Protein AF-A0AB34IVU9-F1 (afdb_monomer_lite)

Sequence (191 aa):
MALWNENGATAALVRGPKELRLPMVKSAETCLPDAVYIGLGVLGVAVDLKHLRKYTVVDFGGKKASNTQAVLDYLSEHVPAVVYQDVSAEMTVKGGPWVNILKTEGRVFVHHIEMEFKGSRFRHCVMVSTVKEEAFPFGKILDNMKFSTPVKLEEKDCASKGAAHAAFKLLFDELVVDRIAPRNTWELVRI

Secondary structure (DSSP, 8-state):
--S-SSS------SSS-TT------SSGGGHHHHHHHHHHHHTT----HHHHHHHHEEESSS-EEE-HHHHHHHHHHH-TTEEEEE-HHHHHSSS-HHHHHHT-SS-EEEEEEEEEETTEEEEEEEEEE----SS-TT-EEE--STTPPPEE--GGGGS-HHHHHHHHHHTTTTS--SEEEEEEEEEEEE-

Organism: Prymnesium parvum (NCBI:txid97485)

pLDDT: mean 79.77, std 19.33, range [25.47, 96.75]

Foldseek 3Di:
DDLDPDPDDDDDDPLFDLPPFQPADPDQQCQQLSQVCVLCSVVVHDDDSVVSSVQQWDDDPNDTHGDPVSNQVCCVPPVVQKDKDWCFVVLPPPQHNQLSLLPDAQWKKWWWKWFAAPNDIDIGTKIWGCYADPSARRTWIFGSHGSQDTQRDDPQCNVHPVSSVVSVVVRCVVGPIPDMDTDTMMTIGGD

Structure (mmCIF, N/CA/C/O backbone):
data_AF-A0AB34IVU9-F1
#
_entry.id   AF-A0AB34IVU9-F1
#
loop_
_atom_site.group_PDB
_atom_site.id
_atom_site.type_symbol
_atom_site.label_atom_id
_atom_site.label_alt_id
_atom_site.label_comp_id
_atom_site.label_asym_id
_atom_site.label_entity_id
_atom_site.label_seq_id
_atom_site.pdbx_PDB_ins_code
_atom_site.Cartn_x
_atom_site.Cartn_y
_atom_site.Cartn_z
_atom_site.occupancy
_atom_site.B_iso_or_equiv
_atom_site.auth_seq_id
_atom_site.auth_comp_id
_atom_site.auth_asym_id
_atom_site.auth_atom_id
_atom_site.pdbx_PDB_model_num
ATOM 1 N N . MET A 1 1 ? -4.139 -19.536 10.663 1.00 29.81 1 MET A N 1
ATOM 2 C CA . MET A 1 1 ? -3.532 -19.459 9.319 1.00 29.81 1 MET A CA 1
ATOM 3 C C . MET A 1 1 ? -2.250 -18.660 9.476 1.00 29.81 1 MET A C 1
ATOM 5 O O . MET A 1 1 ? -2.316 -17.470 9.743 1.00 29.81 1 MET A O 1
ATOM 9 N N . ALA A 1 2 ? -1.121 -19.365 9.542 1.00 25.47 2 ALA A N 1
ATOM 10 C CA . ALA A 1 2 ? 0.155 -18.825 9.994 1.00 25.47 2 ALA A CA 1
ATOM 11 C C . ALA A 1 2 ? 0.767 -17.912 8.925 1.00 25.47 2 ALA A C 1
ATOM 13 O O . ALA A 1 2 ? 0.926 -18.315 7.774 1.00 25.47 2 ALA A O 1
ATOM 14 N N . LEU A 1 3 ? 1.100 -16.686 9.316 1.00 35.66 3 LEU A N 1
ATOM 15 C CA . LEU A 1 3 ? 1.903 -15.776 8.516 1.00 35.66 3 LEU A CA 1
ATOM 16 C C . LEU A 1 3 ? 3.342 -16.320 8.503 1.00 35.66 3 LEU A C 1
ATOM 18 O O . LEU A 1 3 ? 4.078 -16.130 9.468 1.00 35.66 3 LEU A O 1
ATOM 22 N N . TRP A 1 4 ? 3.694 -16.953 7.376 1.00 37.69 4 TRP A N 1
ATOM 23 C CA . TRP A 1 4 ? 5.040 -17.316 6.896 1.00 37.69 4 TRP A CA 1
ATOM 24 C C . TRP A 1 4 ? 5.665 -18.588 7.512 1.00 37.69 4 TRP A C 1
ATOM 26 O O . TRP A 1 4 ? 6.034 -18.623 8.683 1.00 37.69 4 TRP A O 1
ATOM 36 N N . ASN A 1 5 ? 5.820 -19.645 6.698 1.00 28.75 5 ASN A N 1
ATOM 37 C C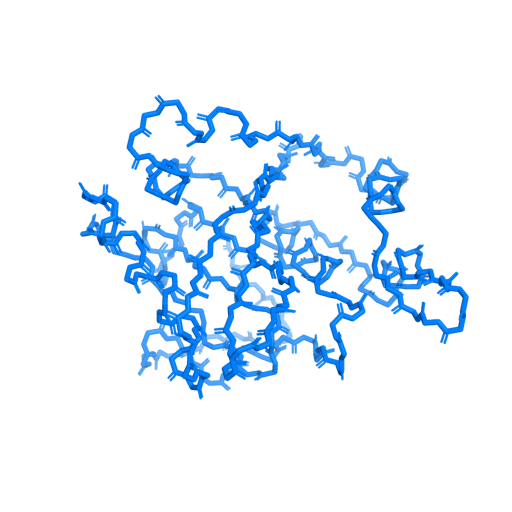A . ASN A 1 5 ? 6.564 -20.866 7.029 1.00 28.75 5 ASN A CA 1
ATOM 38 C C . ASN A 1 5 ? 7.966 -20.900 6.376 1.00 28.75 5 ASN A C 1
ATOM 40 O O . ASN A 1 5 ? 8.224 -20.290 5.341 1.00 28.75 5 ASN A O 1
ATOM 44 N N . GLU A 1 6 ? 8.870 -21.587 7.082 1.00 28.30 6 GLU A N 1
ATOM 45 C CA . GLU A 1 6 ? 10.274 -21.965 6.807 1.00 28.30 6 GLU A CA 1
ATOM 46 C C . GLU A 1 6 ? 11.322 -20.863 6.546 1.00 28.30 6 GLU A C 1
ATOM 48 O O . GLU A 1 6 ? 12.506 -21.128 6.723 1.00 28.30 6 GLU A O 1
ATOM 53 N N . ASN A 1 7 ? 10.931 -19.607 6.293 1.00 36.16 7 ASN A N 1
ATOM 54 C CA . ASN A 1 7 ? 11.861 -18.464 6.187 1.00 36.16 7 ASN A CA 1
ATOM 55 C C . ASN A 1 7 ? 11.690 -17.372 7.267 1.00 36.16 7 ASN A C 1
ATOM 57 O O . ASN A 1 7 ? 12.089 -16.226 7.060 1.00 36.16 7 ASN A O 1
ATOM 61 N N . GLY A 1 8 ? 11.165 -17.728 8.444 1.00 28.41 8 GLY A N 1
ATOM 62 C CA . GLY A 1 8 ? 11.287 -16.909 9.660 1.00 28.41 8 GLY A CA 1
ATOM 63 C C . GLY A 1 8 ? 9.961 -16.604 10.351 1.00 28.41 8 GLY A C 1
ATOM 64 O O . GLY A 1 8 ? 9.219 -15.717 9.937 1.00 28.41 8 GLY A O 1
ATOM 65 N N . ALA A 1 9 ? 9.708 -17.320 11.446 1.00 31.02 9 ALA A N 1
ATOM 66 C CA . ALA A 1 9 ? 8.612 -17.072 12.371 1.00 31.02 9 ALA A CA 1
ATOM 67 C C . ALA A 1 9 ? 9.067 -16.214 13.574 1.00 31.02 9 ALA A C 1
ATOM 69 O O . ALA A 1 9 ? 10.087 -16.499 14.193 1.00 31.02 9 ALA A O 1
ATOM 70 N N . THR A 1 10 ? 8.246 -15.202 13.888 1.00 31.84 10 THR A N 1
ATOM 71 C CA . THR A 1 10 ? 7.827 -14.675 15.213 1.00 31.84 10 THR A CA 1
ATOM 72 C C . THR A 1 10 ? 8.838 -14.395 16.346 1.00 31.84 10 THR A C 1
ATOM 74 O O . THR A 1 10 ? 9.347 -15.331 16.949 1.00 31.84 10 THR A O 1
ATOM 77 N N . ALA A 1 11 ? 8.920 -13.125 16.794 1.00 26.16 11 ALA A N 1
ATOM 78 C CA . ALA A 1 11 ? 8.960 -12.690 18.212 1.00 26.16 11 ALA A CA 1
ATOM 79 C C . ALA A 1 11 ? 8.807 -11.146 18.351 1.00 26.16 11 ALA A C 1
ATOM 81 O O . ALA A 1 11 ? 8.873 -10.410 17.371 1.00 26.16 11 ALA A O 1
ATOM 82 N N . ALA A 1 12 ? 8.519 -10.662 19.564 1.00 27.73 12 ALA A N 1
ATOM 83 C CA . ALA A 1 12 ? 7.741 -9.455 19.866 1.00 27.73 12 ALA A CA 1
ATOM 84 C C . ALA A 1 12 ? 8.503 -8.119 20.116 1.00 27.73 12 ALA A C 1
ATOM 86 O O . ALA A 1 12 ? 9.618 -8.098 20.617 1.00 27.73 12 ALA A O 1
ATOM 87 N N . LEU A 1 13 ? 7.764 -7.016 19.876 1.00 34.84 13 LEU A N 1
ATOM 88 C CA . LEU A 1 13 ? 7.735 -5.703 20.569 1.00 34.84 13 LEU A CA 1
ATOM 89 C C . LEU A 1 13 ? 8.963 -4.754 20.561 1.00 34.84 13 LEU A C 1
ATOM 91 O O . LEU A 1 13 ? 9.682 -4.650 21.543 1.00 34.84 13 LEU A O 1
ATOM 95 N N . VAL A 1 14 ? 9.012 -3.871 19.549 1.00 37.34 14 VAL A N 1
ATOM 96 C CA . VAL A 1 14 ? 8.881 -2.393 19.694 1.00 37.34 14 VAL A CA 1
ATOM 97 C C . VAL A 1 14 ? 7.955 -1.944 18.548 1.00 37.34 14 VAL A C 1
ATOM 99 O O . VAL A 1 14 ? 8.380 -1.542 17.477 1.00 37.34 14 VAL A O 1
ATOM 102 N N . ARG A 1 15 ? 6.671 -2.292 18.726 1.00 39.41 15 ARG A N 1
ATOM 103 C CA . ARG A 1 15 ? 5.561 -2.447 17.748 1.00 39.41 15 ARG A CA 1
ATOM 104 C C . ARG A 1 15 ? 5.829 -3.143 16.398 1.00 39.41 15 ARG A C 1
ATOM 106 O O . ARG A 1 15 ? 4.921 -3.227 15.583 1.00 39.41 15 ARG A O 1
ATOM 113 N N . GLY A 1 16 ? 6.978 -3.796 16.254 1.00 36.47 16 GLY A N 1
ATOM 114 C CA . GLY A 1 16 ? 7.259 -4.919 15.349 1.00 36.47 16 GLY A CA 1
ATOM 115 C C . GLY A 1 16 ? 8.773 -5.167 15.290 1.00 36.47 16 GLY A C 1
ATOM 116 O O . GLY A 1 16 ? 9.515 -4.208 15.484 1.00 36.47 16 GLY A O 1
ATOM 117 N N . PRO A 1 17 ? 9.270 -6.407 15.120 1.00 37.03 17 PRO A N 1
ATOM 118 C CA . PRO A 1 17 ? 10.697 -6.692 15.254 1.00 37.03 17 PRO A CA 1
ATOM 119 C C . PRO A 1 17 ? 11.504 -6.004 14.146 1.00 37.03 17 PRO A C 1
ATOM 121 O O . PRO A 1 17 ? 11.070 -5.955 12.994 1.00 37.03 17 PRO A O 1
ATOM 124 N N . LYS A 1 18 ? 12.735 -5.581 14.472 1.00 40.53 18 LYS A N 1
ATOM 125 C CA . LYS A 1 18 ? 13.795 -5.117 13.541 1.00 40.53 18 LYS A CA 1
ATOM 126 C C . LYS A 1 18 ? 14.210 -6.170 12.485 1.00 40.53 18 LYS A C 1
ATOM 128 O O . LYS A 1 18 ? 15.254 -6.053 11.846 1.00 40.53 18 LYS A O 1
ATOM 133 N N . GLU A 1 19 ? 13.411 -7.215 12.309 1.00 39.19 19 GLU A N 1
ATOM 134 C CA . GLU A 1 19 ? 13.726 -8.446 11.591 1.00 39.19 19 GLU A CA 1
ATOM 135 C C . GLU A 1 19 ? 12.850 -8.650 10.349 1.00 39.19 19 GLU A C 1
ATOM 137 O O . GLU A 1 19 ? 13.108 -9.562 9.566 1.00 39.19 19 GLU A O 1
ATOM 142 N N . LEU A 1 20 ? 11.881 -7.759 10.092 1.00 41.31 20 LEU A N 1
ATOM 143 C CA . LEU A 1 20 ? 11.166 -7.721 8.816 1.00 41.31 20 LEU A CA 1
ATOM 144 C C . LEU A 1 20 ? 12.099 -7.148 7.736 1.00 41.31 20 LEU A C 1
ATOM 146 O O . LEU A 1 20 ? 12.135 -5.952 7.448 1.00 41.31 20 LEU A O 1
ATOM 150 N N . ARG A 1 21 ? 12.931 -8.020 7.161 1.00 42.84 21 ARG A N 1
ATOM 151 C CA . ARG A 1 21 ? 13.801 -7.674 6.035 1.00 42.84 21 ARG A CA 1
ATOM 152 C C . ARG A 1 21 ? 12.972 -7.637 4.760 1.00 42.84 21 ARG A C 1
ATOM 154 O O . ARG A 1 21 ? 12.903 -8.619 4.026 1.00 42.84 21 ARG A O 1
ATOM 161 N N . LEU A 1 22 ? 12.362 -6.489 4.486 1.00 45.22 22 LEU A N 1
ATOM 162 C CA . LEU A 1 22 ? 11.798 -6.245 3.168 1.00 45.22 22 LEU A CA 1
ATOM 163 C C . LEU A 1 22 ? 12.919 -6.204 2.117 1.00 45.22 22 LEU A C 1
ATOM 165 O O . LEU A 1 22 ? 14.023 -5.715 2.395 1.00 45.22 22 LEU A O 1
ATOM 169 N N . PRO A 1 23 ? 12.672 -6.744 0.915 1.00 43.09 23 PRO A N 1
ATOM 170 C CA . PRO A 1 23 ? 13.639 -6.726 -0.167 1.00 43.09 23 PRO A CA 1
ATOM 171 C C . PRO A 1 23 ? 13.973 -5.282 -0.550 1.00 43.09 23 PRO A C 1
ATOM 173 O O . PRO A 1 23 ? 13.171 -4.562 -1.126 1.00 43.09 23 PRO A O 1
ATOM 176 N N . MET A 1 24 ? 15.204 -4.891 -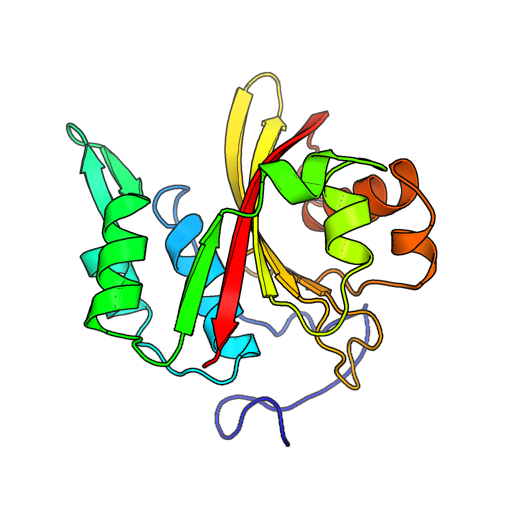0.231 1.00 47.78 24 MET A N 1
ATOM 177 C CA . MET A 1 24 ? 15.834 -3.594 -0.481 1.00 47.78 24 MET A CA 1
ATOM 178 C C . MET A 1 24 ? 15.333 -2.856 -1.737 1.00 47.78 24 MET A C 1
ATOM 180 O O . MET A 1 24 ? 15.465 -3.364 -2.855 1.00 47.78 24 MET A O 1
ATOM 184 N N . VAL A 1 25 ? 14.908 -1.608 -1.531 1.00 49.41 25 VAL A N 1
ATOM 185 C CA . VAL A 1 25 ? 14.869 -0.535 -2.530 1.00 49.41 25 VAL A CA 1
ATOM 186 C C . VAL A 1 25 ? 16.254 0.127 -2.531 1.00 49.41 25 VAL A C 1
ATOM 188 O O . VAL A 1 25 ? 16.660 0.720 -1.534 1.00 49.41 25 VAL A O 1
ATOM 191 N N . LYS A 1 26 ? 17.030 -0.003 -3.615 1.00 43.91 26 LYS A N 1
ATOM 192 C CA . LYS A 1 26 ? 18.274 0.784 -3.799 1.00 43.91 26 LYS A CA 1
ATOM 193 C C . LYS A 1 26 ? 18.000 2.178 -4.374 1.00 43.91 26 LYS A C 1
ATOM 195 O O . LYS A 1 26 ? 18.893 3.018 -4.354 1.00 43.91 26 LYS A O 1
ATOM 200 N N . SER A 1 27 ? 16.799 2.414 -4.899 1.00 58.22 27 SER A N 1
ATOM 201 C CA . SER A 1 27 ? 16.463 3.607 -5.674 1.00 58.22 27 SER A CA 1
ATOM 202 C C . SER A 1 27 ? 14.941 3.797 -5.757 1.00 58.22 27 SER A C 1
ATOM 204 O O . SER A 1 27 ? 14.196 2.818 -5.799 1.00 58.22 27 SER A O 1
ATOM 206 N N . ALA A 1 28 ? 14.467 5.045 -5.859 1.00 63.75 28 ALA A N 1
ATOM 207 C CA . ALA A 1 28 ? 13.047 5.398 -6.059 1.00 63.75 28 ALA A CA 1
ATOM 208 C C . ALA A 1 28 ? 12.382 4.715 -7.282 1.00 63.75 28 ALA A C 1
ATOM 210 O O . ALA A 1 28 ? 11.175 4.798 -7.4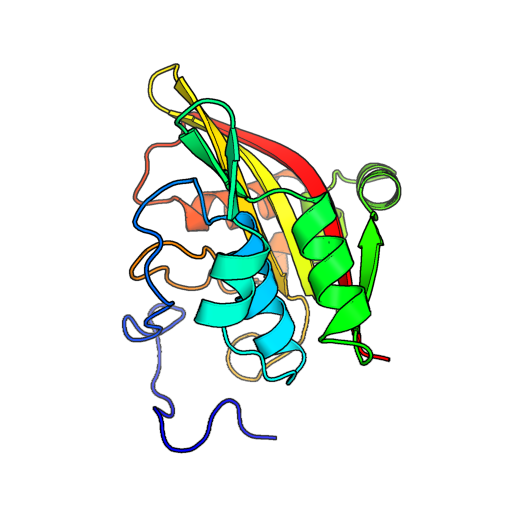81 1.00 63.75 28 ALA A O 1
ATOM 211 N N . GLU A 1 29 ? 13.167 4.011 -8.095 1.00 80.06 29 GLU A N 1
ATOM 212 C CA . GLU A 1 29 ? 12.780 3.311 -9.313 1.00 80.06 29 GLU A CA 1
ATOM 213 C C . GLU A 1 29 ? 11.852 2.117 -9.048 1.00 80.06 29 GLU A C 1
ATOM 215 O O . GLU A 1 29 ? 11.098 1.737 -9.934 1.00 80.06 29 GLU A O 1
ATOM 220 N N . THR A 1 30 ? 11.890 1.525 -7.849 1.00 85.00 30 THR A N 1
ATOM 221 C CA . THR A 1 30 ? 11.153 0.285 -7.511 1.00 85.00 30 THR A CA 1
ATOM 222 C C . THR A 1 30 ? 10.030 0.493 -6.496 1.00 85.00 30 THR A C 1
ATOM 224 O O . THR A 1 30 ? 9.419 -0.478 -6.057 1.00 85.00 30 THR A O 1
ATOM 227 N N . CYS A 1 31 ? 9.708 1.744 -6.142 1.00 87.19 31 CYS A N 1
ATOM 228 C CA . CYS A 1 31 ? 8.838 2.001 -4.997 1.00 87.19 31 CYS A CA 1
ATOM 229 C C . CYS A 1 31 ? 7.440 1.373 -5.139 1.00 87.19 31 CYS A C 1
ATOM 231 O O . CYS A 1 31 ? 6.940 0.744 -4.210 1.00 87.19 31 CYS A O 1
ATOM 233 N N . LEU A 1 32 ? 6.843 1.494 -6.324 1.00 90.62 32 LEU A N 1
ATOM 234 C CA . LEU A 1 32 ? 5.527 0.952 -6.622 1.00 90.62 32 LEU A CA 1
ATOM 235 C C . LEU A 1 32 ? 5.482 -0.591 -6.656 1.00 90.62 32 LEU A C 1
ATOM 237 O O . LEU A 1 32 ? 4.697 -1.161 -5.896 1.00 90.62 32 LEU A O 1
ATOM 241 N N . PRO A 1 33 ? 6.273 -1.300 -7.492 1.00 90.56 33 PRO A N 1
ATOM 242 C CA . PRO A 1 33 ? 6.197 -2.761 -7.561 1.00 90.56 33 PRO A CA 1
ATOM 243 C C . PRO A 1 33 ? 6.495 -3.434 -6.220 1.00 90.56 33 PRO A C 1
ATOM 245 O O . PRO A 1 33 ? 5.932 -4.480 -5.915 1.00 90.56 33 PRO A O 1
ATOM 248 N N . ASP A 1 34 ? 7.316 -2.819 -5.377 1.00 89.19 34 ASP A N 1
ATOM 249 C CA . ASP A 1 34 ? 7.596 -3.350 -4.048 1.00 89.19 34 ASP A CA 1
ATOM 250 C C . ASP A 1 34 ? 6.406 -3.201 -3.096 1.00 89.19 34 ASP A C 1
ATOM 252 O O . ASP A 1 34 ? 6.075 -4.147 -2.383 1.00 89.19 34 ASP A O 1
ATOM 256 N N . ALA A 1 35 ? 5.723 -2.050 -3.105 1.00 90.31 35 ALA A N 1
ATOM 257 C CA . ALA A 1 35 ? 4.493 -1.871 -2.334 1.00 90.31 35 ALA A CA 1
ATOM 258 C C . ALA A 1 35 ? 3.407 -2.871 -2.777 1.00 90.31 35 ALA A C 1
ATOM 260 O O . ALA A 1 35 ? 2.719 -3.452 -1.936 1.00 90.31 35 ALA A O 1
ATOM 261 N N . VAL A 1 36 ? 3.307 -3.133 -4.086 1.00 92.12 36 VAL A N 1
ATOM 262 C CA . VAL A 1 36 ? 2.414 -4.158 -4.651 1.00 92.12 36 VAL A CA 1
ATOM 263 C C . VAL A 1 36 ? 2.802 -5.554 -4.172 1.00 92.12 36 VAL A C 1
ATOM 265 O O . VAL A 1 36 ? 1.946 -6.276 -3.672 1.00 92.12 36 VAL A O 1
ATOM 268 N N . TYR A 1 37 ? 4.080 -5.929 -4.261 1.00 90.94 37 TYR A N 1
ATOM 269 C CA . TYR A 1 37 ? 4.583 -7.219 -3.778 1.00 90.94 37 TYR A CA 1
ATOM 270 C C . TYR A 1 37 ? 4.222 -7.468 -2.308 1.00 90.94 37 TYR A C 1
ATOM 272 O O . TYR A 1 37 ? 3.731 -8.540 -1.954 1.00 90.94 37 TYR A O 1
ATOM 280 N N . ILE A 1 38 ? 4.417 -6.458 -1.457 1.00 87.50 38 ILE A N 1
ATOM 281 C CA . ILE A 1 38 ? 4.064 -6.530 -0.037 1.00 87.50 38 ILE A CA 1
ATOM 282 C C . ILE A 1 38 ? 2.553 -6.735 0.129 1.00 87.50 38 ILE A C 1
ATOM 284 O O . ILE A 1 38 ? 2.133 -7.588 0.913 1.00 87.50 38 ILE A O 1
ATOM 288 N N . GLY A 1 39 ? 1.737 -5.979 -0.611 1.00 89.38 39 GLY A N 1
ATOM 289 C CA . GLY A 1 39 ? 0.281 -6.092 -0.563 1.00 89.38 39 GLY A CA 1
ATOM 290 C C . GLY A 1 39 ? -0.226 -7.470 -0.998 1.00 89.38 39 GLY A C 1
ATOM 291 O O . GLY A 1 39 ? -1.053 -8.067 -0.311 1.00 89.38 39 GLY A O 1
ATOM 292 N N . LEU A 1 40 ? 0.334 -8.028 -2.073 1.00 89.50 40 LEU A N 1
ATOM 293 C CA . LEU A 1 40 ? 0.046 -9.395 -2.520 1.00 89.50 40 LEU A CA 1
ATOM 294 C C . LEU A 1 40 ? 0.406 -10.431 -1.448 1.00 89.50 40 LEU A C 1
ATOM 296 O O . LEU A 1 40 ? -0.377 -11.345 -1.190 1.00 89.50 40 LEU A O 1
ATOM 300 N N . GLY A 1 41 ? 1.532 -10.243 -0.755 1.00 85.94 41 GLY A N 1
ATOM 301 C CA . GLY A 1 41 ? 1.917 -11.077 0.383 1.00 85.94 41 GLY A CA 1
ATOM 302 C C . GLY A 1 41 ? 0.889 -11.059 1.520 1.00 85.94 41 GLY A C 1
ATOM 303 O O . GLY A 1 41 ? 0.554 -12.115 2.052 1.00 85.94 41 GLY A O 1
ATOM 304 N N . VAL A 1 42 ? 0.326 -9.890 1.856 1.00 86.25 42 VAL A N 1
ATOM 305 C CA . VAL A 1 42 ? -0.763 -9.774 2.851 1.00 86.25 42 VAL A CA 1
ATOM 306 C C . VAL A 1 42 ? -2.020 -10.513 2.395 1.00 86.25 42 VAL A C 1
ATOM 308 O O . VAL A 1 42 ? -2.673 -11.170 3.201 1.00 86.25 42 VAL A O 1
ATOM 311 N N . LEU A 1 43 ? -2.331 -10.464 1.099 1.00 86.06 43 LEU A N 1
ATOM 312 C CA . LEU A 1 43 ? -3.441 -11.218 0.516 1.00 86.06 43 LEU A CA 1
ATOM 313 C C . LEU A 1 43 ? -3.157 -12.725 0.403 1.00 86.06 43 LEU A C 1
ATOM 315 O O . LEU A 1 43 ? -4.032 -13.470 -0.036 1.00 86.06 43 LEU A O 1
ATOM 319 N N . GLY A 1 44 ? -1.966 -13.199 0.786 1.00 84.56 44 GLY A N 1
ATOM 320 C CA . GLY A 1 44 ? -1.566 -14.601 0.667 1.00 84.56 44 GLY A CA 1
ATOM 321 C C . GLY A 1 44 ? -1.350 -15.043 -0.781 1.00 84.56 44 GLY A C 1
ATOM 322 O O . GLY A 1 44 ? -1.617 -16.199 -1.113 1.00 84.56 44 GLY A O 1
ATOM 323 N N . VAL A 1 45 ? -0.921 -14.122 -1.645 1.00 84.06 45 VAL A N 1
ATOM 324 C CA . VAL A 1 45 ? -0.647 -14.353 -3.065 1.00 84.06 45 VAL A CA 1
ATOM 325 C C . VAL A 1 45 ? 0.861 -14.316 -3.291 1.00 84.06 45 VAL A C 1
ATOM 327 O O . VAL A 1 45 ? 1.516 -13.295 -3.086 1.00 84.06 45 VAL A O 1
ATOM 330 N N . ALA A 1 46 ? 1.419 -15.453 -3.704 1.00 84.56 46 ALA A N 1
ATOM 331 C CA . ALA A 1 46 ? 2.843 -15.579 -3.975 1.00 84.56 46 ALA A CA 1
ATOM 332 C C . ALA A 1 46 ? 3.182 -15.040 -5.370 1.00 84.56 46 ALA A C 1
ATOM 334 O O . ALA A 1 46 ? 2.553 -15.409 -6.360 1.00 84.56 46 ALA A O 1
ATOM 335 N N . VAL A 1 47 ? 4.214 -14.203 -5.446 1.00 85.69 47 VAL A N 1
ATOM 336 C CA . VAL A 1 47 ? 4.757 -13.658 -6.696 1.00 85.69 47 VAL A CA 1
ATOM 337 C C . VAL A 1 47 ? 6.280 -13.593 -6.625 1.00 85.69 47 VAL A C 1
ATOM 339 O O . VAL A 1 47 ? 6.852 -13.396 -5.555 1.00 85.69 47 VAL A O 1
ATOM 342 N N . ASP A 1 48 ? 6.958 -13.730 -7.765 1.00 86.31 48 ASP A N 1
ATOM 343 C CA . ASP A 1 48 ? 8.403 -13.503 -7.848 1.00 86.31 48 ASP A CA 1
ATOM 344 C C . ASP A 1 48 ? 8.684 -11.996 -7.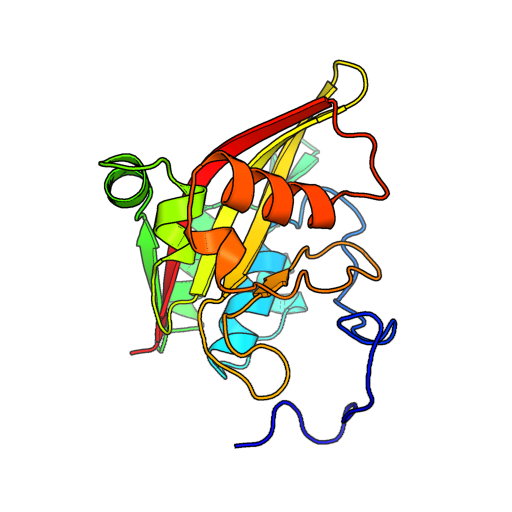963 1.00 86.31 48 ASP A C 1
ATOM 346 O O . ASP A 1 48 ? 8.420 -11.367 -8.990 1.00 86.31 48 ASP A O 1
ATOM 350 N N . LEU A 1 49 ? 9.261 -11.408 -6.911 1.00 85.50 49 LEU A N 1
ATOM 351 C CA . LEU A 1 49 ? 9.612 -9.988 -6.892 1.00 85.50 49 LEU A CA 1
ATOM 352 C C . LEU A 1 49 ? 10.622 -9.595 -7.978 1.00 85.50 49 LEU A C 1
ATOM 354 O O . LEU A 1 49 ? 10.557 -8.491 -8.520 1.00 85.50 49 LEU A O 1
ATOM 358 N N . LYS A 1 50 ? 11.591 -10.461 -8.288 1.00 86.62 50 LYS A N 1
ATOM 359 C CA . LYS A 1 50 ? 12.587 -10.184 -9.327 1.00 86.62 50 LYS A CA 1
ATOM 360 C C . LYS A 1 50 ? 11.908 -10.133 -10.691 1.00 86.62 50 LYS A C 1
ATOM 362 O O . LYS A 1 50 ? 12.261 -9.272 -11.498 1.00 86.62 50 LYS A O 1
ATOM 367 N N . HIS A 1 51 ? 10.944 -11.021 -10.930 1.00 90.56 51 HIS A N 1
ATOM 368 C CA . HIS A 1 51 ? 10.141 -11.005 -12.147 1.00 90.56 51 HIS A CA 1
ATOM 369 C C . HIS A 1 51 ? 9.280 -9.740 -12.233 1.00 90.56 51 HIS A C 1
ATOM 371 O O . HIS A 1 51 ? 9.389 -9.017 -13.221 1.00 90.56 51 HIS A O 1
ATOM 377 N N . LEU A 1 52 ? 8.543 -9.412 -11.165 1.00 90.81 52 LEU A N 1
ATOM 378 C CA . LEU A 1 52 ? 7.744 -8.189 -11.066 1.00 90.81 52 LEU A CA 1
ATOM 379 C C . LEU A 1 52 ? 8.588 -6.944 -11.370 1.00 90.81 52 LEU A C 1
ATOM 381 O O . LEU A 1 52 ? 8.302 -6.220 -12.316 1.00 90.81 52 LEU A O 1
ATOM 385 N N . ARG A 1 53 ? 9.698 -6.734 -10.652 1.00 91.25 53 ARG A N 1
ATOM 386 C CA . ARG A 1 53 ? 10.583 -5.577 -10.872 1.00 91.25 53 ARG A CA 1
ATOM 387 C C . ARG A 1 53 ? 11.121 -5.514 -12.301 1.00 91.25 53 ARG A C 1
ATOM 389 O O . ARG A 1 53 ? 11.195 -4.427 -12.865 1.00 91.25 53 ARG A O 1
ATOM 396 N N . LYS A 1 54 ? 11.516 -6.653 -12.882 1.00 91.62 54 LYS A N 1
ATOM 397 C CA . LYS A 1 54 ? 12.025 -6.712 -14.262 1.00 91.62 54 LYS A CA 1
ATOM 398 C C . LYS A 1 54 ? 10.960 -6.287 -15.275 1.00 91.62 54 LYS A C 1
ATOM 400 O O . LYS A 1 54 ? 11.311 -5.647 -16.258 1.00 91.62 54 LYS A O 1
ATOM 405 N N . TYR A 1 55 ? 9.704 -6.654 -15.042 1.00 93.88 55 TYR A N 1
ATOM 406 C CA . TYR A 1 55 ? 8.589 -6.334 -15.930 1.00 93.88 55 TYR A CA 1
ATOM 407 C C . TYR A 1 55 ? 8.162 -4.866 -15.798 1.00 93.88 55 TYR A C 1
ATOM 409 O O . TYR A 1 55 ? 7.885 -4.193 -16.784 1.00 93.88 55 TYR A O 1
ATOM 417 N N . THR A 1 56 ? 8.133 -4.344 -14.571 1.00 93.31 56 THR A N 1
ATOM 418 C CA . THR A 1 56 ? 7.467 -3.068 -14.276 1.00 93.31 56 THR A CA 1
ATOM 419 C C . THR A 1 56 ? 8.390 -1.857 -14.253 1.00 93.31 56 THR A C 1
ATOM 421 O O . THR A 1 56 ? 7.915 -0.722 -14.249 1.00 93.31 56 THR A O 1
ATOM 424 N N . VAL A 1 57 ? 9.704 -2.069 -14.154 1.00 91.25 57 VAL A N 1
ATOM 425 C CA . VAL A 1 57 ? 10.697 -0.989 -14.172 1.00 91.25 57 VAL A CA 1
ATOM 426 C C . VAL A 1 57 ? 11.201 -0.810 -15.593 1.00 91.25 57 VAL A C 1
ATOM 428 O O . VAL A 1 57 ? 11.869 -1.685 -16.140 1.00 91.25 57 VAL A O 1
ATOM 431 N N . VAL A 1 58 ? 10.917 0.353 -16.170 1.00 88.25 58 VAL A N 1
ATOM 432 C CA . VAL A 1 58 ? 11.260 0.680 -17.557 1.00 88.25 58 VAL A CA 1
ATOM 433 C C . VAL A 1 58 ? 12.265 1.827 -17.610 1.00 88.25 58 VAL A C 1
ATOM 435 O O . VAL A 1 58 ? 12.400 2.596 -16.657 1.00 88.25 58 VAL A O 1
ATOM 438 N N . ASP A 1 59 ? 12.991 1.924 -18.721 1.00 87.69 59 ASP A N 1
ATOM 439 C CA . ASP A 1 59 ? 13.932 3.013 -18.977 1.00 87.69 59 ASP A CA 1
ATOM 440 C C . ASP A 1 59 ? 13.214 4.192 -19.653 1.00 87.69 59 ASP A C 1
ATOM 442 O O . ASP A 1 59 ? 12.685 4.067 -20.758 1.00 87.69 59 ASP A O 1
ATOM 446 N N . PHE A 1 60 ? 13.200 5.342 -18.982 1.00 78.88 60 PHE A N 1
ATOM 447 C CA . PHE A 1 60 ? 12.710 6.613 -19.498 1.00 78.88 60 PHE A CA 1
ATOM 448 C C . PHE A 1 60 ? 13.885 7.556 -19.776 1.00 78.88 60 PHE A C 1
ATOM 450 O O . PHE A 1 60 ? 14.223 8.417 -18.959 1.00 78.88 60 PHE A O 1
ATOM 457 N N . GLY A 1 61 ? 14.512 7.407 -20.944 1.00 78.94 61 GLY A N 1
ATOM 458 C CA . GLY A 1 61 ? 15.564 8.320 -21.404 1.00 78.94 61 GLY A CA 1
ATOM 459 C C . GLY A 1 61 ? 16.841 8.266 -20.557 1.00 78.94 61 GLY A C 1
ATOM 460 O O . GLY A 1 61 ? 17.391 9.306 -20.197 1.00 78.94 61 GLY A O 1
ATOM 461 N N . GLY A 1 62 ? 17.292 7.061 -20.210 1.00 77.94 62 GLY A N 1
ATOM 462 C CA . GLY A 1 62 ? 18.473 6.789 -19.389 1.00 77.94 62 GLY A CA 1
ATOM 463 C C . GLY A 1 62 ? 18.196 6.745 -17.885 1.00 77.94 62 GLY A C 1
ATOM 464 O O . GLY A 1 62 ? 19.132 6.623 -17.094 1.00 77.94 62 GLY A O 1
ATOM 465 N N . LYS A 1 63 ? 16.929 6.862 -17.467 1.00 80.19 63 LYS A N 1
ATOM 466 C CA . LYS A 1 63 ? 16.504 6.783 -16.064 1.00 80.19 63 LYS A CA 1
ATOM 467 C C . LYS A 1 63 ? 15.513 5.648 -15.895 1.00 80.19 63 LYS A C 1
ATOM 469 O O . LYS A 1 63 ? 14.437 5.673 -16.486 1.00 80.19 63 LYS A O 1
ATOM 474 N N . LYS A 1 64 ? 15.843 4.677 -15.049 1.00 84.94 64 LYS A N 1
ATOM 475 C CA . LYS A 1 64 ? 14.898 3.616 -14.709 1.00 84.94 64 LYS A CA 1
ATOM 476 C C . LYS A 1 64 ? 13.822 4.167 -13.784 1.00 84.94 64 LYS A C 1
ATOM 478 O O . LYS A 1 64 ? 14.116 4.938 -12.879 1.00 84.94 64 LYS A O 1
ATOM 483 N N . ALA A 1 65 ? 12.573 3.783 -14.001 1.00 84.25 65 ALA A N 1
ATOM 484 C CA . ALA A 1 65 ? 11.487 4.077 -13.078 1.00 84.25 65 ALA A CA 1
ATOM 485 C C . ALA A 1 65 ? 10.374 3.039 -13.205 1.00 84.25 65 ALA A C 1
ATOM 487 O O . ALA A 1 65 ? 10.142 2.479 -14.277 1.00 84.25 65 ALA A O 1
ATOM 488 N N . SER A 1 66 ? 9.666 2.803 -12.105 1.00 88.19 66 SER A N 1
ATOM 489 C CA . SER A 1 66 ? 8.440 2.016 -12.133 1.00 88.19 66 SER A CA 1
ATOM 490 C C . SER A 1 66 ? 7.395 2.692 -13.018 1.00 88.19 66 SER A C 1
ATOM 492 O O . SER A 1 66 ? 7.184 3.905 -12.948 1.00 88.19 66 SER A O 1
ATOM 494 N N . ASN A 1 67 ? 6.750 1.894 -13.861 1.00 90.06 67 ASN A N 1
ATOM 495 C CA . ASN A 1 67 ? 5.655 2.316 -14.713 1.00 90.06 67 ASN A CA 1
ATOM 496 C C . ASN A 1 67 ? 4.351 1.721 -14.176 1.00 90.06 67 ASN A C 1
ATOM 498 O O . ASN A 1 67 ? 4.225 0.508 -14.034 1.00 90.06 67 ASN A O 1
ATOM 502 N N . THR A 1 68 ? 3.382 2.589 -13.887 1.00 89.69 68 THR A N 1
ATOM 503 C CA . THR A 1 68 ? 2.056 2.187 -13.411 1.00 89.69 68 THR A CA 1
ATOM 504 C C . THR A 1 68 ? 1.368 1.215 -14.356 1.00 89.69 68 THR A C 1
ATOM 506 O O . THR A 1 68 ? 0.925 0.173 -13.898 1.00 89.69 68 THR A O 1
ATOM 509 N N . GLN A 1 69 ? 1.316 1.515 -15.653 1.00 91.50 69 GLN A N 1
ATOM 510 C CA . GLN A 1 69 ? 0.663 0.649 -16.631 1.00 91.50 69 GLN A CA 1
ATOM 511 C C . GLN A 1 69 ? 1.315 -0.736 -16.664 1.00 91.50 69 GLN A C 1
ATOM 513 O O . GLN A 1 69 ? 0.613 -1.729 -16.568 1.00 91.50 69 GLN A O 1
ATOM 518 N N . ALA A 1 70 ? 2.648 -0.807 -16.653 1.00 93.56 70 ALA A N 1
ATOM 519 C CA . ALA A 1 70 ? 3.353 -2.090 -16.636 1.00 93.56 70 ALA A CA 1
ATOM 520 C C . ALA A 1 70 ? 3.052 -2.924 -15.373 1.00 93.56 70 ALA A C 1
ATOM 522 O O . ALA A 1 70 ? 3.049 -4.150 -15.428 1.00 93.56 70 ALA A O 1
ATOM 523 N N . VAL A 1 71 ? 2.789 -2.280 -14.228 1.00 93.50 71 VAL A N 1
ATOM 524 C CA . VAL A 1 71 ? 2.318 -2.967 -13.010 1.00 93.50 71 VAL A CA 1
ATOM 525 C C . VAL A 1 71 ? 0.907 -3.518 -13.200 1.00 93.50 71 VAL A C 1
ATOM 527 O O . VAL A 1 71 ? 0.648 -4.645 -12.787 1.00 93.50 71 VAL A O 1
ATOM 530 N N . LEU A 1 72 ? 0.006 -2.752 -13.820 1.00 92.06 72 LEU A N 1
ATOM 531 C CA . LEU A 1 72 ? -1.357 -3.208 -14.118 1.00 92.06 72 LEU A CA 1
ATOM 532 C C . LEU A 1 72 ? -1.346 -4.407 -15.062 1.00 92.06 72 LEU A C 1
ATOM 534 O O . LEU A 1 72 ? -2.014 -5.403 -14.790 1.00 92.06 72 LEU A O 1
ATOM 538 N N . ASP A 1 73 ? -0.543 -4.324 -16.120 1.00 94.50 73 ASP A N 1
ATOM 539 C CA . ASP A 1 73 ? -0.383 -5.389 -17.106 1.00 94.50 73 ASP A CA 1
ATOM 540 C C . ASP A 1 73 ? 0.171 -6.651 -16.425 1.00 94.50 73 ASP A C 1
ATOM 542 O O . ASP A 1 73 ? -0.410 -7.726 -16.554 1.00 94.50 73 ASP A O 1
ATOM 546 N N . TYR A 1 74 ? 1.199 -6.510 -15.574 1.00 95.06 74 TYR A N 1
ATOM 547 C CA . TYR A 1 74 ? 1.731 -7.627 -14.790 1.00 95.06 74 TYR A CA 1
ATOM 548 C C . TYR A 1 74 ? 0.670 -8.283 -13.896 1.00 95.06 74 TYR A C 1
ATOM 550 O O . TYR A 1 74 ? 0.589 -9.509 -13.836 1.00 95.06 74 TYR A O 1
ATOM 558 N N . LEU A 1 75 ? -0.130 -7.493 -13.170 1.00 93.94 75 LEU A N 1
ATOM 559 C CA . LEU A 1 75 ? -1.177 -8.030 -12.295 1.00 93.94 75 LEU A CA 1
ATOM 560 C C . LEU A 1 75 ? -2.236 -8.790 -13.102 1.00 93.94 75 LEU A C 1
ATOM 562 O O . LEU A 1 75 ? -2.609 -9.896 -12.719 1.00 93.94 75 LEU A O 1
ATOM 566 N N . SER A 1 76 ? -2.654 -8.236 -14.240 1.00 92.88 76 SER A N 1
ATOM 567 C CA . SER A 1 76 ? -3.619 -8.861 -15.148 1.00 92.88 76 SER A CA 1
ATOM 568 C C . SER A 1 76 ? -3.099 -10.177 -15.746 1.00 92.88 76 SER A C 1
ATOM 570 O O . SER A 1 76 ? -3.813 -11.178 -15.774 1.00 92.88 76 SER A O 1
ATOM 572 N N . GLU A 1 77 ? -1.840 -10.204 -16.193 1.00 94.94 77 GLU A N 1
ATOM 573 C CA . GLU A 1 77 ? -1.251 -11.346 -16.909 1.00 94.94 77 GLU A CA 1
ATOM 574 C C . GLU A 1 77 ? -0.742 -12.455 -15.982 1.00 94.94 77 GLU A C 1
ATOM 576 O O . GLU A 1 77 ? -0.806 -13.639 -16.320 1.00 94.94 77 GLU A O 1
ATOM 581 N N . HIS A 1 78 ? -0.204 -12.088 -14.818 1.00 94.31 78 HIS A N 1
ATOM 582 C CA . HIS A 1 78 ? 0.539 -13.009 -13.957 1.00 94.31 78 HIS A CA 1
ATOM 583 C C . HIS A 1 78 ? -0.101 -13.230 -12.587 1.00 94.31 78 HIS A C 1
ATOM 585 O O . HIS A 1 78 ? 0.324 -14.133 -11.864 1.00 94.31 78 HIS A O 1
ATOM 591 N N . VAL A 1 79 ? -1.108 -12.437 -12.213 1.00 93.81 79 VAL A N 1
ATOM 592 C CA . VAL A 1 79 ? -1.761 -12.514 -10.899 1.00 93.81 79 VAL A CA 1
ATOM 593 C C . VAL A 1 79 ? -3.292 -12.476 -11.038 1.00 93.81 79 VAL A C 1
ATOM 595 O O . VAL A 1 79 ? -3.952 -11.665 -10.391 1.00 93.81 79 VAL A O 1
ATOM 598 N N . PRO A 1 80 ? -3.906 -13.387 -11.820 1.00 92.62 80 PRO A N 1
ATOM 599 C CA . PRO A 1 80 ? -5.339 -13.329 -12.130 1.00 92.62 80 PRO A CA 1
ATOM 600 C C . PRO A 1 80 ? -6.249 -13.476 -10.902 1.00 92.62 80 PRO A C 1
ATOM 602 O O . PRO A 1 80 ? -7.419 -13.127 -10.966 1.00 92.62 80 PRO A O 1
ATOM 605 N N . ALA A 1 81 ? -5.727 -13.974 -9.776 1.00 90.38 81 ALA A N 1
ATOM 606 C CA . ALA A 1 81 ? -6.444 -14.070 -8.503 1.00 90.38 81 ALA A CA 1
ATOM 607 C C . ALA A 1 81 ? -6.584 -12.723 -7.766 1.00 90.38 81 ALA A C 1
ATOM 609 O O . ALA A 1 81 ? -7.110 -12.687 -6.654 1.00 90.38 81 ALA A O 1
ATOM 610 N N . VAL A 1 82 ? -6.075 -11.625 -8.330 1.00 92.50 82 VAL A N 1
ATOM 611 C CA . VAL A 1 82 ? -6.173 -10.288 -7.746 1.00 92.50 82 VAL A CA 1
ATOM 612 C C . VAL A 1 82 ? -6.647 -9.300 -8.799 1.00 92.50 82 VAL A C 1
ATOM 614 O O . VAL A 1 82 ? -6.055 -9.164 -9.865 1.00 92.50 82 VAL A O 1
ATOM 617 N N . VAL A 1 83 ? -7.696 -8.561 -8.461 1.00 91.44 83 VAL A N 1
ATOM 618 C CA . VAL A 1 83 ? -8.153 -7.389 -9.198 1.00 91.44 83 VAL A CA 1
ATOM 619 C C . VAL A 1 83 ? -7.560 -6.145 -8.556 1.00 91.44 83 VAL A C 1
ATOM 621 O O . VAL A 1 83 ? -7.456 -6.025 -7.337 1.00 91.44 83 VAL A O 1
ATOM 624 N N . TYR A 1 84 ? -7.185 -5.200 -9.399 1.00 90.56 84 TYR A N 1
ATOM 625 C CA . TYR A 1 84 ? -6.683 -3.902 -8.994 1.00 90.56 84 TYR A CA 1
ATOM 626 C C . TYR A 1 84 ? -7.739 -2.823 -9.265 1.00 90.56 84 TYR A C 1
ATOM 628 O O . TYR A 1 84 ? -8.359 -2.831 -10.331 1.00 90.56 84 TYR A O 1
ATOM 636 N N . GLN A 1 85 ? -7.928 -1.880 -8.334 1.00 93.12 85 GLN A N 1
ATOM 637 C CA . GLN A 1 85 ? -8.922 -0.804 -8.461 1.00 93.12 85 GLN A CA 1
ATOM 638 C C . GLN A 1 85 ? -8.358 0.556 -8.025 1.00 93.12 85 GLN A C 1
ATOM 640 O O . GLN A 1 85 ? -7.795 0.675 -6.937 1.00 93.12 85 GLN A O 1
ATOM 645 N N . ASP A 1 86 ? -8.536 1.603 -8.841 1.00 93.31 86 ASP A N 1
ATOM 646 C CA . ASP A 1 86 ? -8.249 2.980 -8.416 1.00 93.31 86 ASP A CA 1
ATOM 647 C C . ASP A 1 86 ? -9.422 3.535 -7.603 1.00 93.31 86 ASP A C 1
ATOM 649 O O . ASP A 1 86 ? -10.502 3.790 -8.132 1.00 93.31 86 ASP A O 1
ATOM 653 N N . VAL A 1 87 ? -9.188 3.739 -6.308 1.00 92.75 87 VAL A N 1
ATOM 654 C CA . VAL A 1 87 ? -10.189 4.200 -5.335 1.00 92.75 87 VAL A CA 1
ATOM 655 C C . VAL A 1 87 ? -9.921 5.637 -4.877 1.00 92.75 87 VAL A C 1
ATOM 657 O O . VAL A 1 87 ? -10.488 6.107 -3.891 1.00 92.75 87 VAL A O 1
ATOM 660 N N . SER A 1 88 ? -9.049 6.375 -5.574 1.00 91.00 88 SER A N 1
ATOM 661 C CA . SER A 1 88 ? -8.601 7.713 -5.161 1.00 91.00 88 SER A CA 1
ATOM 662 C C . SER A 1 88 ? -9.766 8.679 -4.953 1.00 91.00 88 SER A C 1
ATOM 664 O O . SER A 1 88 ? -9.814 9.378 -3.940 1.00 91.00 88 SER A O 1
ATOM 666 N N . ALA A 1 89 ? -10.728 8.693 -5.881 1.00 87.12 89 ALA A N 1
ATOM 667 C CA . ALA A 1 89 ? -11.902 9.555 -5.795 1.00 87.12 89 ALA A CA 1
ATOM 668 C C . A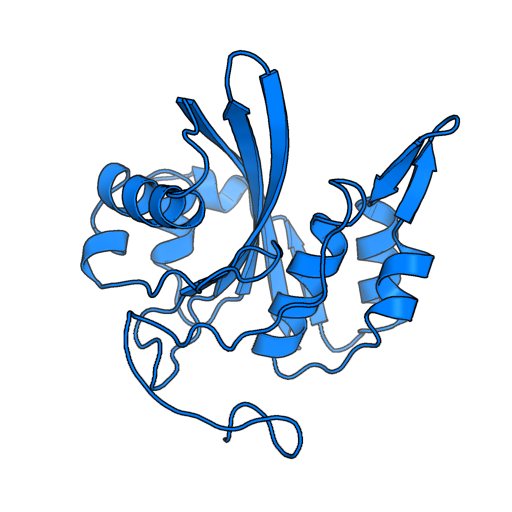LA A 1 89 ? -12.742 9.231 -4.551 1.00 87.12 89 ALA A C 1
ATOM 670 O O . ALA A 1 89 ? -13.042 10.134 -3.768 1.00 87.12 89 ALA A O 1
ATOM 671 N N . GLU A 1 90 ? -13.033 7.951 -4.311 1.00 86.69 90 GLU A N 1
ATOM 672 C CA . GLU A 1 90 ? -13.810 7.474 -3.160 1.00 86.69 90 GLU A CA 1
ATOM 673 C C . GLU A 1 90 ? -13.162 7.872 -1.832 1.00 86.69 90 GLU A C 1
ATOM 675 O O . GLU A 1 90 ? -13.829 8.371 -0.920 1.00 86.69 90 GLU A O 1
ATOM 680 N N . MET A 1 91 ? -11.835 7.752 -1.748 1.00 88.81 91 MET A N 1
ATOM 681 C CA . MET A 1 91 ? -11.089 8.110 -0.544 1.00 88.81 91 MET A CA 1
ATOM 682 C C . MET A 1 91 ? -11.116 9.618 -0.258 1.00 88.81 91 MET A C 1
ATOM 684 O O . MET A 1 91 ? -10.900 10.021 0.881 1.00 88.81 91 MET A O 1
ATOM 688 N N . THR A 1 92 ? -11.443 10.485 -1.218 1.00 84.19 92 THR A N 1
ATOM 689 C CA . THR A 1 92 ? -11.486 11.942 -0.980 1.00 84.19 92 THR A CA 1
ATOM 690 C C . THR A 1 92 ? -12.833 12.481 -0.483 1.00 84.19 92 THR A C 1
ATOM 692 O O . THR A 1 92 ? -12.878 13.607 0.014 1.00 84.19 92 THR A O 1
ATOM 695 N N . VAL A 1 93 ? -13.919 11.697 -0.536 1.00 69.81 93 VAL A N 1
ATOM 696 C CA . VAL A 1 93 ? -15.300 12.218 -0.439 1.00 69.81 93 VAL A CA 1
ATOM 697 C C . VAL A 1 93 ? -15.655 12.819 0.937 1.00 69.81 93 VAL A C 1
ATOM 699 O O . VAL A 1 93 ? -16.402 13.795 0.999 1.00 69.81 93 VAL A O 1
ATOM 702 N N . LYS A 1 94 ? -15.116 12.307 2.056 1.00 63.56 94 LYS A N 1
ATOM 703 C CA . LYS A 1 94 ? -15.309 12.862 3.424 1.00 63.56 94 LYS A CA 1
ATOM 704 C C . LYS A 1 94 ? -14.092 12.596 4.296 1.00 63.56 94 LYS A C 1
ATOM 706 O O . LYS A 1 94 ? -13.388 11.652 4.037 1.00 63.56 94 LYS A O 1
ATOM 711 N N . GLY A 1 95 ? -13.784 13.388 5.322 1.00 64.88 95 GLY A N 1
ATOM 712 C CA . GLY A 1 95 ? -12.735 13.000 6.282 1.00 64.88 95 GLY A CA 1
ATOM 713 C C . GLY A 1 95 ? -11.286 12.992 5.762 1.00 64.88 95 GLY A C 1
ATOM 714 O O . GLY A 1 95 ? -10.402 13.085 6.586 1.00 64.88 95 GLY A O 1
ATOM 715 N N . GLY A 1 96 ? -10.999 13.058 4.460 1.00 83.62 96 GLY A N 1
ATOM 716 C CA . GLY A 1 96 ? -9.636 13.034 3.905 1.00 83.62 96 GLY A CA 1
ATOM 717 C C . GLY A 1 96 ? -9.135 11.605 3.639 1.00 83.62 96 GLY A C 1
ATOM 718 O O . GLY A 1 96 ? -9.533 10.677 4.338 1.00 83.62 96 GLY A O 1
ATOM 719 N N . PRO A 1 97 ? -8.255 11.407 2.644 1.00 89.19 97 PRO A N 1
ATOM 720 C CA . PRO A 1 97 ? -7.966 10.078 2.104 1.00 89.19 97 PRO A CA 1
ATOM 721 C C . PRO A 1 97 ? -7.365 9.116 3.119 1.00 89.19 97 PRO A C 1
ATOM 723 O O . PRO A 1 97 ? -7.823 7.986 3.206 1.00 89.19 97 PRO A O 1
ATOM 726 N N . TRP A 1 98 ? -6.424 9.556 3.954 1.00 91.94 98 TRP A N 1
ATOM 727 C CA . TRP A 1 98 ? -5.820 8.662 4.943 1.00 91.94 98 TRP A CA 1
ATOM 728 C C . TRP A 1 98 ? -6.819 8.136 5.959 1.00 91.94 98 TRP A C 1
ATOM 730 O O . TRP A 1 98 ? -6.924 6.929 6.115 1.00 91.94 98 TRP A O 1
ATOM 740 N N . VAL A 1 99 ? -7.595 9.000 6.617 1.00 92.69 99 VAL A N 1
ATOM 741 C CA . VAL A 1 99 ? -8.552 8.508 7.621 1.00 92.69 99 VAL A CA 1
ATOM 742 C C . VAL A 1 99 ? -9.623 7.618 6.988 1.00 92.69 99 VAL A C 1
ATOM 744 O O . VAL A 1 99 ? -10.088 6.690 7.635 1.00 92.69 99 VAL A O 1
ATOM 747 N N . ASN A 1 100 ? -9.994 7.856 5.726 1.00 93.81 100 ASN A N 1
ATOM 748 C CA . ASN A 1 100 ? -10.932 6.984 5.023 1.00 93.81 100 ASN A CA 1
ATOM 749 C C . ASN A 1 100 ? -10.342 5.610 4.745 1.00 93.81 100 ASN A C 1
ATOM 751 O O . ASN A 1 100 ? -11.015 4.622 5.012 1.00 93.81 100 ASN A O 1
ATOM 755 N N . ILE A 1 101 ? -9.089 5.553 4.284 1.00 93.88 101 ILE A N 1
ATOM 756 C CA . ILE A 1 101 ? -8.351 4.298 4.119 1.00 93.88 101 ILE A CA 1
ATOM 757 C C . ILE A 1 101 ? -8.314 3.543 5.453 1.00 93.88 101 ILE A C 1
ATOM 759 O O . ILE A 1 101 ? -8.691 2.375 5.503 1.00 93.88 101 ILE A O 1
ATOM 763 N N . LEU A 1 102 ? -7.924 4.216 6.542 1.00 93.94 102 LEU A N 1
ATOM 764 C CA . LEU A 1 102 ? -7.775 3.588 7.861 1.00 93.94 102 LEU A CA 1
ATOM 765 C C . LEU A 1 102 ? -9.106 3.113 8.466 1.00 93.94 102 LEU A C 1
ATOM 767 O O . LEU A 1 102 ? -9.109 2.187 9.265 1.00 93.94 102 LEU A O 1
ATOM 771 N N . LYS A 1 103 ? -10.239 3.708 8.074 1.00 93.00 103 LYS A N 1
ATOM 772 C CA . LYS A 1 103 ? -11.584 3.291 8.511 1.00 93.00 103 LYS A CA 1
ATOM 773 C C . LYS A 1 103 ? -12.132 2.071 7.779 1.00 93.00 103 LYS A C 1
ATOM 775 O O . LYS A 1 103 ? -13.208 1.592 8.131 1.00 93.00 103 LYS A O 1
ATOM 780 N N . THR A 1 104 ? -11.454 1.609 6.737 1.00 93.81 104 THR A N 1
ATOM 781 C CA . THR A 1 104 ? -11.859 0.378 6.063 1.00 93.81 104 THR A CA 1
ATOM 782 C C . THR A 1 104 ? -11.519 -0.848 6.903 1.00 93.81 104 THR A C 1
ATOM 784 O O . THR A 1 104 ? -10.664 -0.789 7.781 1.00 93.81 104 THR A O 1
ATOM 787 N N . GLU A 1 105 ? -12.163 -1.975 6.618 1.00 92.94 105 GLU A N 1
ATOM 788 C CA . GLU A 1 105 ? -11.890 -3.244 7.289 1.00 92.94 105 GLU A CA 1
ATOM 789 C C . GLU A 1 105 ? -11.534 -4.311 6.255 1.00 92.94 105 GLU A C 1
ATOM 791 O O . GLU A 1 105 ? -12.237 -4.463 5.258 1.00 92.94 105 GLU A O 1
ATOM 796 N N . GLY A 1 106 ? -10.442 -5.045 6.490 1.00 93.69 106 GLY A N 1
ATOM 797 C CA . GLY A 1 106 ? -10.072 -6.196 5.663 1.00 93.69 106 GLY A CA 1
ATOM 798 C C . GLY A 1 106 ? -9.541 -5.859 4.267 1.00 93.69 106 GLY A C 1
ATOM 799 O O . GLY A 1 106 ? -9.562 -6.729 3.402 1.00 93.69 106 GLY A O 1
ATOM 800 N N . ARG A 1 107 ? -9.073 -4.627 4.027 1.00 96.12 107 ARG A N 1
ATOM 801 C CA . ARG A 1 107 ? -8.629 -4.160 2.703 1.00 96.12 107 ARG A CA 1
ATOM 802 C C . ARG A 1 107 ? -7.119 -3.947 2.655 1.00 96.12 107 ARG A C 1
ATOM 804 O O . ARG A 1 107 ? -6.479 -3.684 3.675 1.00 96.12 107 ARG A O 1
ATOM 811 N N . VAL A 1 108 ? -6.549 -4.049 1.457 1.00 95.94 108 VAL A N 1
ATOM 812 C CA . VAL A 1 108 ? -5.125 -3.812 1.195 1.00 95.94 108 VAL A CA 1
ATOM 813 C C . VAL A 1 108 ? -4.990 -2.751 0.116 1.00 95.94 108 VAL A C 1
ATOM 815 O O . VAL A 1 108 ? -5.532 -2.889 -0.977 1.00 95.94 108 VAL A O 1
ATOM 818 N N . PHE A 1 109 ? -4.230 -1.705 0.416 1.00 96.75 109 PHE A N 1
ATOM 819 C CA . PHE A 1 109 ? -4.017 -0.573 -0.465 1.00 96.75 109 PHE A CA 1
ATOM 820 C C . PHE A 1 109 ? -2.544 -0.366 -0.779 1.00 96.75 109 PHE A C 1
ATOM 822 O O . PHE A 1 109 ? -1.676 -0.508 0.081 1.00 96.75 109 PHE A O 1
ATOM 829 N N . VAL A 1 110 ? -2.287 0.082 -2.000 1.00 94.88 110 VAL A N 1
ATOM 830 C CA . VAL A 1 110 ? -1.058 0.764 -2.384 1.00 94.88 110 VAL A CA 1
ATOM 831 C C . VAL A 1 110 ? -1.375 2.253 -2.439 1.00 94.88 110 VAL A C 1
ATOM 833 O O . VAL A 1 110 ? -2.173 2.711 -3.258 1.00 94.88 110 VAL A O 1
ATOM 836 N N . HIS A 1 111 ? -0.784 3.015 -1.525 1.00 93.62 111 HIS A N 1
ATOM 837 C CA . HIS A 1 111 ? -1.047 4.437 -1.379 1.00 93.62 111 HIS A CA 1
ATOM 838 C C . HIS A 1 111 ? 0.147 5.257 -1.868 1.00 93.62 111 HIS A C 1
ATOM 840 O O . HIS A 1 111 ? 1.255 5.157 -1.340 1.00 93.62 111 HIS A O 1
ATOM 846 N N . HIS A 1 112 ? -0.084 6.082 -2.886 1.00 91.56 112 HIS A N 1
ATOM 847 C CA . HIS A 1 112 ? 0.905 7.011 -3.407 1.00 91.56 112 HIS A CA 1
ATOM 848 C C . HIS A 1 112 ? 0.909 8.285 -2.579 1.00 91.56 112 HIS A C 1
ATOM 850 O O . HIS A 1 112 ? -0.122 8.940 -2.398 1.00 91.56 112 HIS A O 1
ATOM 856 N N . ILE A 1 113 ? 2.103 8.687 -2.171 1.00 90.31 113 ILE A N 1
ATOM 857 C CA . ILE A 1 113 ? 2.345 9.916 -1.435 1.00 90.31 113 ILE A CA 1
ATOM 858 C C . ILE A 1 113 ? 3.375 10.777 -2.162 1.00 90.31 113 ILE A C 1
ATOM 860 O O . ILE A 1 113 ? 4.267 10.293 -2.862 1.00 90.31 113 ILE A O 1
ATOM 864 N N . GLU A 1 114 ? 3.247 12.082 -1.984 1.00 89.31 114 GLU A N 1
ATOM 865 C CA . GLU A 1 114 ? 4.279 13.056 -2.303 1.00 89.31 114 GLU A CA 1
ATOM 866 C C . GLU A 1 114 ? 4.871 13.569 -0.992 1.00 89.31 114 GLU A C 1
ATOM 868 O O . GLU A 1 114 ? 4.137 13.969 -0.087 1.00 89.31 114 GLU A O 1
ATOM 873 N N . MET A 1 115 ? 6.194 13.525 -0.885 1.00 85.88 115 MET A N 1
ATOM 874 C CA . MET A 1 115 ? 6.951 13.959 0.283 1.00 85.88 115 MET A CA 1
ATOM 875 C C . MET A 1 115 ? 7.826 15.152 -0.079 1.00 85.88 115 MET A C 1
ATOM 877 O O . MET A 1 115 ? 8.347 15.222 -1.192 1.00 85.88 115 MET A O 1
ATOM 881 N N . GLU A 1 116 ? 8.021 16.063 0.868 1.00 83.44 116 GLU A N 1
ATOM 882 C CA . GLU A 1 116 ? 8.969 17.171 0.761 1.00 83.44 116 GLU A CA 1
ATOM 883 C C . GLU A 1 116 ? 10.041 17.047 1.849 1.00 83.44 116 GLU A C 1
ATOM 885 O O . GLU A 1 116 ? 9.715 16.896 3.025 1.00 83.44 116 GLU A O 1
ATOM 890 N N . PHE A 1 117 ? 11.311 17.087 1.448 1.00 77.31 117 PHE A N 1
ATOM 891 C CA . PHE A 1 117 ? 12.473 17.026 2.333 1.00 77.31 117 PHE A CA 1
ATOM 892 C C . PHE A 1 117 ? 13.504 18.058 1.889 1.00 77.31 117 PHE A C 1
ATOM 894 O O . PHE A 1 117 ? 14.008 17.978 0.763 1.00 77.31 117 PHE A O 1
ATOM 901 N N . LYS A 1 118 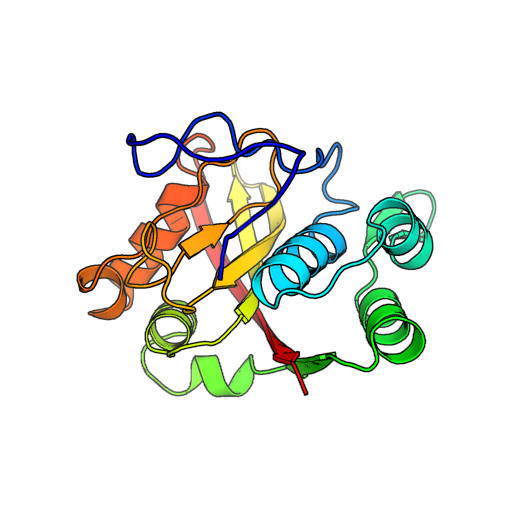? 13.836 19.019 2.760 1.00 81.25 118 LYS A N 1
ATOM 902 C CA . LYS A 1 118 ? 14.832 20.070 2.476 1.00 81.25 118 LYS A CA 1
ATOM 903 C C . LYS A 1 118 ? 14.531 20.805 1.159 1.00 81.25 118 LYS A C 1
ATOM 905 O O . LYS A 1 118 ? 15.420 21.027 0.337 1.00 81.25 118 LYS A O 1
ATOM 910 N N . GLY A 1 119 ? 13.253 21.112 0.926 1.00 80.56 119 GLY A N 1
ATOM 911 C CA . GLY A 1 119 ? 12.760 21.786 -0.283 1.00 80.56 119 GLY A CA 1
ATOM 912 C C . GLY A 1 119 ? 12.719 20.924 -1.554 1.00 80.56 119 GLY A C 1
ATOM 913 O O . GLY A 1 119 ? 12.315 21.412 -2.607 1.00 80.56 119 GLY A O 1
ATOM 914 N N . SER A 1 120 ? 13.111 19.649 -1.483 1.00 80.44 120 SER A N 1
ATOM 915 C CA . SER A 1 120 ? 13.033 18.711 -2.607 1.00 80.44 120 SER A CA 1
ATOM 916 C C . SER A 1 120 ? 11.804 17.817 -2.488 1.00 80.44 120 SER A C 1
ATOM 918 O O . SER A 1 120 ? 11.530 17.272 -1.419 1.00 80.44 120 SER A O 1
ATOM 920 N N . ARG A 1 121 ? 11.069 17.648 -3.593 1.00 84.06 121 ARG A N 1
ATOM 921 C CA . ARG A 1 121 ? 9.862 16.813 -3.646 1.00 84.06 121 ARG A CA 1
ATOM 922 C C . ARG A 1 121 ? 10.138 15.458 -4.273 1.00 84.06 121 ARG A C 1
ATOM 924 O O . ARG A 1 121 ? 10.751 15.379 -5.336 1.00 84.06 121 ARG A O 1
ATOM 931 N N . PHE A 1 122 ? 9.605 14.410 -3.657 1.00 82.56 122 PHE A N 1
ATOM 932 C CA . PHE A 1 122 ? 9.742 13.035 -4.124 1.00 82.56 122 PHE A CA 1
ATOM 933 C C . PHE A 1 122 ? 8.410 12.302 -4.030 1.00 82.56 122 PHE A C 1
ATOM 935 O O . PHE A 1 122 ? 7.589 12.579 -3.158 1.00 82.56 122 PHE A O 1
ATOM 942 N N . ARG A 1 123 ? 8.196 11.353 -4.940 1.00 85.62 123 ARG A N 1
ATOM 943 C CA . ARG A 1 123 ? 7.030 10.468 -4.919 1.00 85.62 123 ARG A CA 1
ATOM 944 C C . ARG A 1 123 ? 7.423 9.130 -4.331 1.00 85.62 123 ARG A C 1
ATOM 946 O O . ARG A 1 123 ? 8.490 8.609 -4.651 1.00 85.62 123 ARG A O 1
ATOM 953 N N . HIS A 1 124 ? 6.540 8.585 -3.513 1.00 87.25 124 HIS A N 1
ATOM 954 C CA . HIS A 1 124 ? 6.743 7.311 -2.848 1.00 87.25 124 HIS A CA 1
ATOM 955 C C . HIS A 1 124 ? 5.440 6.522 -2.775 1.00 87.25 124 HIS A C 1
ATOM 957 O O . HIS A 1 124 ? 4.356 7.100 -2.869 1.00 87.25 124 HIS A O 1
ATOM 963 N N . CYS A 1 125 ? 5.548 5.206 -2.637 1.00 88.88 125 CYS A N 1
ATOM 964 C CA . CYS A 1 125 ? 4.403 4.312 -2.524 1.00 88.88 125 CYS A CA 1
ATOM 965 C C . CYS A 1 125 ? 4.547 3.514 -1.239 1.00 88.88 125 CYS A C 1
ATOM 967 O O . CYS A 1 125 ? 5.606 2.953 -0.990 1.00 88.88 125 CYS A O 1
ATOM 969 N N . VAL A 1 126 ? 3.481 3.442 -0.454 1.00 89.38 126 VAL A N 1
ATOM 970 C CA . VAL A 1 126 ? 3.438 2.647 0.775 1.00 89.38 126 VAL A CA 1
ATOM 971 C C . VAL A 1 126 ? 2.302 1.643 0.684 1.00 89.38 126 VAL A C 1
ATOM 973 O O . VAL A 1 126 ? 1.299 1.890 0.011 1.00 89.38 126 VAL A O 1
ATOM 976 N N . MET A 1 127 ? 2.443 0.513 1.367 1.00 92.44 127 MET A N 1
ATOM 977 C CA . MET A 1 127 ? 1.356 -0.444 1.528 1.00 92.44 127 MET A CA 1
ATOM 978 C C . MET A 1 127 ? 0.578 -0.104 2.802 1.00 92.44 127 MET A C 1
ATOM 980 O O . MET A 1 127 ? 1.171 0.121 3.856 1.00 92.44 127 MET A O 1
ATOM 984 N N . VAL A 1 128 ? -0.750 -0.074 2.721 1.00 95.00 128 VAL A N 1
ATOM 985 C CA . VAL A 1 128 ? -1.640 0.059 3.879 1.00 95.00 128 VAL A CA 1
ATOM 986 C C . VAL A 1 128 ? -2.552 -1.155 3.923 1.00 95.00 128 VAL A C 1
ATOM 988 O O . VAL A 1 128 ? -3.283 -1.407 2.976 1.00 95.00 128 VAL A O 1
ATOM 991 N N . SER A 1 129 ? -2.535 -1.901 5.021 1.00 94.81 129 SER A N 1
ATOM 992 C CA . SER A 1 129 ? -3.437 -3.029 5.242 1.00 94.81 129 SER A CA 1
ATOM 993 C C . SER A 1 129 ? -4.337 -2.729 6.430 1.00 94.81 129 SER A C 1
ATOM 995 O O . SER A 1 129 ? -3.836 -2.412 7.505 1.00 94.81 129 SER A O 1
ATOM 997 N N . THR A 1 130 ? -5.647 -2.873 6.256 1.00 95.44 130 THR A N 1
ATOM 998 C CA . THR A 1 130 ? -6.641 -2.911 7.342 1.00 95.44 130 THR A CA 1
ATOM 999 C C . THR A 1 130 ? -7.096 -4.342 7.647 1.00 95.44 130 THR A C 1
ATOM 1001 O O . THR A 1 130 ? -8.086 -4.562 8.350 1.00 95.44 130 THR A O 1
ATOM 1004 N N . VAL A 1 131 ? -6.368 -5.342 7.134 1.00 91.62 131 VAL A N 1
ATOM 1005 C CA . VAL A 1 131 ? -6.537 -6.752 7.502 1.00 91.62 131 VAL A CA 1
ATOM 1006 C C . VAL A 1 131 ? -6.078 -6.944 8.944 1.00 91.62 131 VAL A C 1
ATOM 1008 O O . VAL A 1 131 ? -4.969 -6.561 9.321 1.00 91.62 131 VAL A O 1
ATOM 1011 N N . LYS A 1 132 ? -6.951 -7.541 9.757 1.00 89.62 132 LYS A N 1
ATOM 1012 C CA . LYS A 1 132 ? -6.677 -7.809 11.167 1.00 89.62 132 LYS A CA 1
ATOM 1013 C C . LYS A 1 132 ? -5.791 -9.040 11.298 1.00 89.62 132 LYS A C 1
ATOM 1015 O O . LYS A 1 132 ? -6.132 -10.121 10.826 1.00 89.62 132 LYS A O 1
ATOM 1020 N N . GLU A 1 133 ? -4.678 -8.875 11.994 1.00 84.81 133 GLU A N 1
ATOM 1021 C CA . GLU A 1 133 ? -3.752 -9.948 12.353 1.00 84.81 133 GLU A CA 1
ATOM 1022 C C . GLU A 1 133 ? -3.511 -9.899 13.862 1.00 84.81 133 GLU A C 1
ATOM 1024 O O . GLU A 1 133 ? -3.648 -8.841 14.472 1.00 84.81 133 GLU A O 1
ATOM 1029 N N . GLU A 1 134 ? -3.100 -11.008 14.479 1.00 84.00 134 GLU A N 1
ATOM 1030 C CA . GLU A 1 134 ? -2.837 -11.062 15.928 1.00 84.00 134 GLU A CA 1
ATOM 1031 C C . GLU A 1 134 ? -1.870 -9.951 16.386 1.00 84.00 134 GLU A C 1
ATOM 1033 O O . GLU A 1 134 ? -2.119 -9.241 17.362 1.00 84.00 134 GLU A O 1
ATOM 1038 N N . ALA A 1 135 ? -0.802 -9.713 15.616 1.00 81.62 135 ALA A N 1
ATOM 1039 C CA . ALA A 1 135 ? 0.142 -8.629 15.878 1.00 81.62 135 ALA A CA 1
ATOM 1040 C C . ALA A 1 135 ? -0.406 -7.229 15.512 1.00 81.62 135 ALA A C 1
ATOM 1042 O O . ALA A 1 135 ? 0.002 -6.231 16.120 1.00 81.62 135 ALA A O 1
ATOM 1043 N N . PHE A 1 136 ? -1.351 -7.147 14.569 1.00 87.44 136 PHE A N 1
ATOM 1044 C CA . PHE A 1 136 ? -1.873 -5.920 13.952 1.00 87.44 136 PHE A CA 1
ATOM 1045 C C . PHE A 1 136 ? -3.418 -5.895 13.966 1.00 87.44 136 PHE A C 1
ATOM 1047 O O . PHE A 1 136 ? -4.054 -6.002 12.917 1.00 87.44 136 PHE A O 1
ATOM 1054 N N . PRO A 1 137 ? -4.053 -5.750 15.144 1.00 87.81 137 PRO A N 1
ATOM 1055 C CA . PRO A 1 137 ? -5.509 -5.869 15.295 1.00 87.81 137 PRO A CA 1
ATOM 1056 C C . PRO A 1 137 ? -6.321 -4.762 14.604 1.00 87.81 137 PRO A C 1
ATOM 1058 O O . PRO A 1 137 ? -7.519 -4.936 14.397 1.00 87.81 137 PRO A O 1
ATOM 1061 N N . PHE A 1 138 ? -5.686 -3.646 14.238 1.00 90.69 138 PHE A N 1
ATOM 1062 C CA . PHE A 1 138 ? -6.289 -2.557 13.455 1.00 90.69 138 PHE A CA 1
ATOM 1063 C C . PHE A 1 138 ? -5.618 -2.389 12.085 1.00 90.69 138 PHE A C 1
ATOM 1065 O O . PHE A 1 138 ? -5.852 -1.401 11.398 1.00 90.69 138 PHE A O 1
ATOM 1072 N N . GLY A 1 139 ? -4.759 -3.334 11.695 1.00 91.94 139 GLY A N 1
ATOM 1073 C CA . GLY A 1 139 ? -3.948 -3.230 10.492 1.00 91.94 139 GLY A CA 1
ATOM 1074 C C . GLY A 1 139 ? -2.610 -2.518 10.701 1.00 91.94 139 GLY A C 1
ATOM 1075 O O . GLY A 1 139 ? -2.109 -2.357 11.823 1.00 91.94 139 GLY A O 1
ATOM 1076 N N . LYS A 1 140 ? -1.984 -2.150 9.585 1.00 92.06 140 LYS A N 1
ATOM 1077 C CA . LYS A 1 140 ? -0.602 -1.677 9.524 1.00 92.06 140 LYS A CA 1
ATOM 1078 C C . LYS A 1 140 ? -0.313 -0.855 8.268 1.00 92.06 140 LYS A C 1
ATOM 1080 O O . LYS A 1 140 ? -0.882 -1.107 7.209 1.00 92.06 140 LYS A O 1
ATOM 1085 N N . ILE A 1 141 ? 0.629 0.076 8.379 1.00 91.12 141 ILE A N 1
ATOM 1086 C CA . ILE A 1 141 ? 1.251 0.768 7.242 1.00 91.12 141 ILE A CA 1
ATOM 1087 C C . ILE A 1 141 ? 2.677 0.238 7.105 1.00 91.12 141 ILE A C 1
ATOM 1089 O O . ILE A 1 141 ? 3.394 0.117 8.100 1.00 91.12 141 ILE A O 1
ATOM 1093 N N . LEU A 1 142 ? 3.089 -0.096 5.888 1.00 85.94 142 LEU A N 1
ATOM 1094 C CA . LEU A 1 142 ? 4.435 -0.563 5.588 1.00 85.94 142 LEU A CA 1
ATOM 1095 C C . LEU A 1 142 ? 5.035 0.279 4.478 1.00 85.94 142 LEU A C 1
ATOM 1097 O O . LEU A 1 142 ? 4.464 0.440 3.400 1.00 85.94 142 LEU A O 1
ATOM 1101 N N . ASP A 1 143 ? 6.233 0.755 4.761 1.00 80.56 143 ASP A N 1
ATOM 1102 C CA . ASP A 1 143 ? 7.162 1.217 3.755 1.00 80.56 143 ASP A CA 1
ATOM 1103 C C . ASP A 1 143 ? 7.848 -0.010 3.151 1.00 80.56 143 ASP A C 1
ATOM 1105 O O . ASP A 1 143 ? 7.869 -1.085 3.739 1.00 80.56 143 ASP A O 1
ATOM 1109 N N . ASN A 1 144 ? 8.420 0.154 1.978 1.00 73.44 144 ASN A N 1
ATOM 1110 C CA . ASN A 1 144 ? 9.307 -0.771 1.304 1.00 73.44 144 ASN A CA 1
ATOM 1111 C C . ASN A 1 144 ? 10.794 -0.385 1.453 1.00 73.44 144 ASN A C 1
ATOM 1113 O O . ASN A 1 144 ? 11.661 -1.013 0.842 1.00 73.44 144 ASN A O 1
ATOM 1117 N N . MET A 1 145 ? 11.123 0.623 2.267 1.00 65.25 145 MET A N 1
ATOM 1118 C CA . MET A 1 145 ? 12.506 0.974 2.611 1.00 65.25 145 MET A CA 1
ATOM 1119 C C . MET A 1 145 ? 13.241 -0.116 3.423 1.00 65.25 145 MET A C 1
ATOM 1121 O O . MET A 1 145 ? 12.654 -0.960 4.103 1.00 65.25 145 MET A O 1
ATOM 1125 N N . LYS A 1 146 ? 14.582 -0.101 3.362 1.00 50.78 146 LYS A N 1
ATOM 1126 C CA . LYS A 1 146 ? 15.449 -1.063 4.065 1.00 50.78 146 LYS A CA 1
ATOM 1127 C C . LYS A 1 146 ? 15.250 -0.938 5.585 1.00 50.78 146 LYS A C 1
ATOM 1129 O O . LYS A 1 146 ? 15.517 0.121 6.136 1.00 50.78 146 LYS A O 1
ATOM 1134 N N . PHE A 1 147 ? 14.860 -2.034 6.241 1.00 55.06 147 PHE A N 1
ATOM 1135 C CA . PHE A 1 147 ? 14.565 -2.099 7.685 1.00 55.06 147 PHE A CA 1
ATOM 1136 C C . PHE A 1 147 ? 13.353 -1.272 8.141 1.00 55.06 147 PHE A C 1
ATOM 1138 O O . PHE A 1 147 ? 13.300 -0.850 9.295 1.00 55.06 147 PHE A O 1
ATOM 1145 N N . SER A 1 148 ? 12.362 -1.064 7.270 1.00 60.97 148 SER A N 1
ATOM 1146 C CA . SER A 1 148 ? 11.130 -0.397 7.682 1.00 60.97 148 SER A CA 1
ATOM 1147 C C . SER A 1 148 ? 10.419 -1.207 8.765 1.00 60.97 148 SER A C 1
ATOM 1149 O O . SER A 1 148 ? 10.041 -2.364 8.557 1.00 60.97 148 SER A O 1
ATOM 1151 N N . THR A 1 149 ? 10.204 -0.583 9.915 1.00 72.44 149 THR A N 1
ATOM 1152 C CA . THR A 1 149 ? 9.330 -1.146 10.940 1.00 72.44 149 THR A CA 1
ATOM 1153 C C . THR A 1 149 ? 7.890 -0.837 10.534 1.00 72.44 149 THR A C 1
ATOM 1155 O O . THR A 1 149 ? 7.580 0.334 10.310 1.00 72.44 149 THR A O 1
ATOM 1158 N N . PRO A 1 150 ? 7.003 -1.842 10.403 1.00 80.94 150 PRO A N 1
ATOM 1159 C CA . PRO A 1 150 ? 5.595 -1.581 10.145 1.00 80.94 150 PRO A CA 1
ATOM 1160 C C . PRO A 1 150 ? 5.022 -0.634 11.199 1.00 80.94 150 PRO A C 1
ATOM 1162 O O . PRO A 1 150 ? 5.185 -0.859 12.401 1.00 80.94 150 PRO A O 1
ATOM 1165 N N . VAL A 1 151 ? 4.297 0.391 10.765 1.00 86.69 151 VAL A N 1
ATOM 1166 C CA . VAL A 1 151 ? 3.502 1.207 11.680 1.00 86.69 151 VAL A CA 1
ATOM 1167 C C . VAL A 1 151 ? 2.250 0.412 12.013 1.00 86.69 151 VAL A C 1
ATOM 1169 O O . VAL A 1 151 ? 1.370 0.233 11.172 1.00 86.69 151 VAL A O 1
ATOM 1172 N N . LYS A 1 152 ? 2.178 -0.096 13.244 1.00 90.00 152 LYS A N 1
ATOM 1173 C CA . LYS A 1 152 ? 0.978 -0.738 13.782 1.00 90.00 152 LYS A CA 1
ATOM 1174 C C . LYS A 1 152 ? -0.111 0.310 13.992 1.00 90.00 152 LYS A C 1
ATOM 1176 O O . LYS A 1 152 ? 0.080 1.213 14.806 1.00 90.00 152 LYS A O 1
ATOM 1181 N N . LEU A 1 153 ? -1.243 0.134 13.317 1.00 90.56 153 LEU A N 1
ATOM 1182 C CA . LEU A 1 153 ? -2.406 0.992 13.500 1.00 90.56 153 LEU A CA 1
ATOM 1183 C C . LEU A 1 153 ? -3.066 0.731 14.858 1.00 90.56 153 LEU A C 1
ATOM 1185 O O . LEU A 1 153 ? -3.049 -0.383 15.397 1.00 90.56 153 LEU A O 1
ATOM 1189 N N . GLU A 1 154 ? -3.661 1.783 15.397 1.00 92.50 154 GLU A N 1
ATOM 1190 C CA . GLU A 1 154 ? -4.491 1.790 16.591 1.00 92.50 154 GLU A CA 1
ATOM 1191 C C . GLU A 1 154 ? -5.878 2.357 16.285 1.00 92.50 154 GLU A C 1
ATOM 1193 O O . GLU A 1 154 ? -6.081 3.096 15.322 1.00 92.50 154 GLU A O 1
ATOM 1198 N N . GLU A 1 155 ? -6.829 2.101 17.181 1.00 93.00 155 GLU A N 1
ATOM 1199 C CA . GLU A 1 155 ? -8.171 2.686 17.119 1.00 93.00 155 GLU A CA 1
ATOM 1200 C C . GLU A 1 155 ? -8.145 4.219 16.977 1.00 93.00 155 GLU A C 1
ATOM 1202 O O . GLU A 1 155 ? -8.877 4.791 16.164 1.00 93.00 155 GLU A O 1
ATOM 1207 N N . LYS A 1 156 ? -7.246 4.897 17.708 1.00 93.69 156 LYS A N 1
ATOM 1208 C CA . LYS A 1 156 ? -7.129 6.363 17.676 1.00 93.69 156 LYS A CA 1
ATOM 1209 C C . LYS A 1 156 ? -6.781 6.907 16.287 1.00 93.69 156 LYS A C 1
ATOM 1211 O O . LYS A 1 156 ? -7.175 8.027 15.966 1.00 93.69 156 LYS A O 1
ATOM 1216 N N . ASP A 1 157 ? -6.072 6.138 15.460 1.00 93.19 157 ASP A N 1
ATOM 1217 C CA . ASP A 1 157 ? -5.595 6.597 14.150 1.00 93.19 157 ASP A CA 1
ATOM 1218 C C . ASP A 1 157 ? -6.766 6.780 13.171 1.00 93.19 157 ASP A C 1
ATOM 1220 O O . ASP A 1 157 ? -6.712 7.595 12.249 1.00 93.19 157 ASP A O 1
ATOM 1224 N N . CYS A 1 158 ? -7.882 6.098 13.439 1.00 88.56 158 CYS A N 1
ATOM 1225 C CA . CYS A 1 158 ? -9.122 6.182 12.675 1.00 88.56 158 CYS A CA 1
ATOM 1226 C C . CYS A 1 158 ? -10.014 7.363 13.104 1.00 88.56 158 CYS A C 1
ATOM 1228 O O . CYS A 1 158 ? -11.019 7.656 12.449 1.00 88.56 158 CYS A O 1
ATOM 1230 N N . ALA A 1 159 ? -9.684 8.054 14.201 1.00 90.94 159 ALA A N 1
ATOM 1231 C CA . ALA A 1 159 ? -10.576 9.037 14.816 1.00 90.94 159 ALA A CA 1
ATOM 1232 C C . ALA A 1 159 ? -10.663 10.355 14.029 1.00 90.94 159 ALA A C 1
ATOM 1234 O O . ALA A 1 159 ? -11.720 10.986 13.980 1.00 90.94 159 ALA A O 1
ATOM 1235 N N . SER A 1 160 ? -9.565 10.801 13.407 1.00 91.81 160 SER A N 1
ATOM 1236 C CA . SER A 1 160 ? -9.515 12.102 12.729 1.00 91.81 160 SER A CA 1
ATOM 1237 C C . SER A 1 160 ? -8.455 12.179 11.627 1.00 91.81 160 SER A C 1
ATOM 1239 O O . SER A 1 160 ? -7.512 11.393 11.593 1.00 91.81 160 SER A O 1
ATOM 1241 N N . LYS A 1 161 ? -8.567 13.208 10.770 1.00 90.25 161 LYS A N 1
ATOM 1242 C CA . LYS A 1 161 ? -7.534 13.592 9.786 1.00 90.25 161 LYS A CA 1
ATOM 1243 C C . LYS A 1 161 ? -6.143 13.697 10.404 1.00 90.25 161 LYS A C 1
ATOM 1245 O O . LYS A 1 161 ? -5.176 13.219 9.823 1.00 90.25 161 LYS A O 1
ATOM 1250 N N . GLY A 1 162 ? -6.059 14.365 11.555 1.00 90.62 162 GLY A N 1
ATOM 1251 C CA . GLY A 1 162 ? -4.799 14.623 12.243 1.00 90.62 162 GLY A CA 1
ATOM 1252 C C . GLY A 1 162 ? -4.174 13.346 12.790 1.00 90.62 162 GLY A C 1
ATOM 1253 O O . GLY A 1 162 ? -2.981 13.138 12.602 1.00 90.62 162 GLY A O 1
ATOM 1254 N N . ALA A 1 163 ? -4.986 12.471 13.391 1.00 92.00 163 ALA A N 1
ATOM 1255 C CA . ALA A 1 163 ? -4.520 11.187 13.907 1.00 92.00 163 ALA A CA 1
ATOM 1256 C C . ALA A 1 163 ? -4.025 10.270 12.778 1.00 92.00 163 ALA A C 1
ATOM 1258 O O . ALA A 1 163 ? -2.907 9.766 12.848 1.00 92.00 163 ALA A O 1
ATOM 1259 N N . ALA A 1 164 ? -4.787 10.162 11.684 1.00 92.19 164 ALA A N 1
ATOM 1260 C CA . ALA A 1 164 ? -4.362 9.408 10.509 1.00 92.19 164 ALA A CA 1
ATOM 1261 C C . ALA A 1 164 ? -3.047 9.958 9.931 1.00 92.19 164 ALA A C 1
ATOM 1263 O O . ALA A 1 164 ? -2.112 9.205 9.685 1.00 92.19 164 ALA A O 1
ATOM 1264 N N . HIS A 1 165 ? -2.928 11.279 9.770 1.00 89.94 165 HIS A N 1
ATOM 1265 C CA . HIS A 1 165 ? -1.685 11.894 9.300 1.00 89.94 165 HIS A CA 1
ATOM 1266 C C . HIS A 1 165 ? -0.496 11.618 10.231 1.00 89.94 165 HIS A C 1
ATOM 1268 O O . HIS A 1 165 ? 0.601 11.353 9.745 1.00 89.94 165 HIS A O 1
ATOM 1274 N N . ALA A 1 166 ? -0.703 11.654 11.551 1.00 88.44 166 ALA A N 1
ATOM 1275 C CA . ALA A 1 166 ? 0.339 11.333 12.520 1.00 88.44 166 ALA A CA 1
ATOM 1276 C C . ALA A 1 166 ? 0.827 9.884 12.361 1.00 88.44 166 ALA A C 1
ATOM 1278 O O . ALA A 1 166 ? 2.034 9.664 12.335 1.00 88.44 166 ALA A O 1
ATOM 1279 N N . ALA A 1 167 ? -0.080 8.924 12.152 1.00 89.56 167 ALA A N 1
ATOM 1280 C CA . ALA A 1 167 ? 0.286 7.532 11.890 1.00 89.56 167 ALA A CA 1
ATOM 1281 C C . ALA A 1 167 ? 1.143 7.381 10.618 1.00 89.56 167 ALA A C 1
ATOM 1283 O O . ALA A 1 167 ? 2.168 6.707 10.645 1.00 89.56 167 ALA A O 1
ATOM 1284 N N . PHE A 1 168 ? 0.791 8.061 9.520 1.00 88.56 168 PHE A N 1
ATOM 1285 C CA . PHE A 1 168 ? 1.612 8.050 8.299 1.00 88.56 168 PHE A CA 1
ATOM 1286 C C . PHE A 1 168 ? 2.985 8.705 8.499 1.00 88.56 168 PHE A C 1
ATOM 1288 O O . PHE A 1 168 ? 3.963 8.248 7.914 1.00 88.56 168 PHE A O 1
ATOM 1295 N N . LYS A 1 169 ? 3.087 9.748 9.333 1.00 84.69 169 LYS A N 1
ATOM 1296 C CA . LYS A 1 169 ? 4.373 10.387 9.652 1.00 84.69 169 LYS A CA 1
ATOM 1297 C C . LYS A 1 169 ? 5.325 9.469 10.417 1.00 84.69 169 LYS A C 1
ATOM 1299 O O . LYS A 1 169 ? 6.517 9.524 10.141 1.00 84.69 169 LYS A O 1
ATOM 1304 N N . LEU A 1 170 ? 4.813 8.594 11.289 1.00 85.12 170 LEU A N 1
ATOM 1305 C CA . LEU A 1 170 ? 5.638 7.611 12.012 1.00 85.12 170 LEU A CA 1
ATOM 1306 C C . LEU A 1 170 ? 6.407 6.675 11.074 1.00 85.12 170 LEU A C 1
ATOM 1308 O O . LEU A 1 170 ? 7.440 6.138 11.459 1.00 85.12 170 LEU A O 1
ATOM 1312 N N . LEU A 1 171 ? 5.928 6.479 9.843 1.00 79.19 171 LEU A N 1
ATOM 1313 C CA . LEU A 1 171 ? 6.625 5.649 8.865 1.00 79.19 171 LEU A CA 1
ATOM 1314 C C . LEU A 1 171 ? 7.976 6.241 8.456 1.00 79.19 171 LEU A C 1
ATOM 1316 O O . LEU A 1 171 ? 8.917 5.518 8.140 1.00 79.19 171 LEU A O 1
ATOM 1320 N N . PHE A 1 172 ? 8.052 7.567 8.474 1.00 74.69 172 PHE A N 1
ATOM 1321 C CA . PHE A 1 172 ? 9.192 8.332 8.007 1.00 74.69 172 PHE A CA 1
ATOM 1322 C C . PHE A 1 172 ? 9.946 8.975 9.160 1.00 74.69 172 PHE A C 1
ATOM 1324 O O . PHE A 1 172 ? 10.717 9.875 8.897 1.00 74.69 172 PHE A O 1
ATOM 1331 N N . ASP A 1 173 ? 9.753 8.551 10.412 1.00 65.94 173 ASP A N 1
ATOM 1332 C CA . ASP A 1 173 ? 10.266 9.249 11.605 1.00 65.94 173 ASP A CA 1
ATOM 1333 C C . ASP A 1 173 ? 11.803 9.467 11.585 1.00 65.94 173 ASP A C 1
ATOM 1335 O O . ASP A 1 173 ? 12.314 10.420 12.168 1.00 65.94 173 ASP A O 1
ATOM 1339 N N . GLU A 1 174 ? 12.556 8.638 10.846 1.00 55.28 174 GLU A N 1
ATOM 1340 C CA . GLU A 1 174 ? 14.006 8.808 10.612 1.00 55.28 174 GLU A CA 1
ATOM 1341 C C . GLU A 1 174 ? 14.359 9.830 9.506 1.00 55.28 174 GLU A C 1
ATOM 1343 O O . GLU A 1 174 ? 15.470 10.364 9.460 1.00 55.28 174 GLU A O 1
ATOM 1348 N N . LEU A 1 175 ? 13.422 10.120 8.605 1.00 59.28 175 LEU A N 1
ATOM 1349 C CA . LEU A 1 175 ? 13.499 11.167 7.592 1.00 59.28 175 LEU A CA 1
ATOM 1350 C C . LEU A 1 175 ? 12.768 12.399 8.140 1.00 59.28 175 LEU A C 1
ATOM 1352 O O . LEU A 1 175 ? 11.561 12.382 8.344 1.00 59.28 175 LEU A O 1
ATOM 1356 N N . VAL A 1 176 ? 13.465 13.515 8.354 1.00 63.41 176 VAL A N 1
ATOM 1357 C CA . VAL A 1 176 ? 12.811 14.774 8.766 1.00 63.41 176 VAL A CA 1
ATOM 1358 C C . VAL A 1 176 ? 11.990 15.335 7.594 1.00 63.41 176 VAL A C 1
ATOM 1360 O O . VAL A 1 176 ? 12.437 16.241 6.903 1.00 63.41 176 VAL A O 1
ATOM 1363 N N . VAL A 1 177 ? 10.827 14.744 7.306 1.00 71.31 177 VAL A N 1
ATOM 1364 C CA . VAL A 1 177 ? 9.960 15.116 6.185 1.00 71.31 177 VAL A CA 1
ATOM 1365 C C . VAL A 1 177 ? 9.142 16.347 6.571 1.00 71.31 177 VAL A C 1
ATOM 1367 O O . VAL A 1 177 ? 8.354 16.324 7.519 1.00 71.31 177 VAL A O 1
ATOM 1370 N N . ASP A 1 178 ? 9.294 17.414 5.792 1.00 77.94 178 ASP A N 1
ATOM 1371 C CA . ASP A 1 178 ? 8.636 18.702 6.013 1.00 77.94 178 ASP A CA 1
ATOM 1372 C C . ASP A 1 178 ? 7.123 18.592 5.754 1.00 77.94 178 ASP A C 1
ATOM 1374 O O . ASP A 1 178 ? 6.289 19.142 6.484 1.00 77.94 178 ASP A O 1
ATOM 1378 N N . ARG A 1 179 ? 6.744 17.827 4.722 1.00 83.69 179 ARG A N 1
ATOM 1379 C CA . ARG A 1 179 ? 5.350 17.628 4.308 1.00 83.69 179 ARG A CA 1
ATOM 1380 C C . ARG A 1 179 ? 5.129 16.266 3.662 1.00 83.69 179 ARG A C 1
ATOM 1382 O O . ARG A 1 179 ? 5.942 15.820 2.862 1.00 83.69 179 ARG A O 1
ATOM 1389 N N . ILE A 1 180 ? 3.966 15.672 3.931 1.00 86.31 180 ILE A N 1
ATOM 1390 C CA . ILE A 1 180 ? 3.444 14.502 3.216 1.00 86.31 180 ILE A CA 1
ATOM 1391 C C . ILE A 1 180 ? 2.071 14.873 2.651 1.00 86.31 180 ILE A C 1
ATOM 1393 O O . ILE A 1 180 ? 1.265 15.509 3.334 1.00 86.31 180 ILE A O 1
ATOM 1397 N N . ALA A 1 181 ? 1.802 14.507 1.401 1.00 88.56 181 ALA A N 1
ATOM 1398 C CA . ALA A 1 181 ? 0.510 14.699 0.760 1.00 88.56 181 ALA A CA 1
ATOM 1399 C C . ALA A 1 181 ? 0.047 13.414 0.051 1.00 88.56 181 ALA A C 1
ATOM 1401 O O . ALA A 1 181 ? 0.836 12.797 -0.667 1.00 88.56 181 ALA A O 1
ATOM 1402 N N . PRO A 1 182 ? -1.226 13.017 0.208 1.00 90.25 182 PRO A N 1
ATOM 1403 C CA . PRO A 1 182 ? -1.806 11.907 -0.541 1.00 90.25 182 PRO A CA 1
ATOM 1404 C C . PRO A 1 182 ? -1.918 12.271 -2.028 1.00 90.25 182 PRO A C 1
ATOM 1406 O O . PRO A 1 182 ? -2.208 13.420 -2.372 1.00 90.25 182 PRO A O 1
ATOM 1409 N N . ARG A 1 183 ? -1.709 11.292 -2.913 1.00 90.50 183 ARG A N 1
ATOM 1410 C CA . ARG A 1 183 ? -1.874 11.448 -4.367 1.00 90.50 183 ARG A CA 1
ATOM 1411 C C . ARG A 1 183 ? -2.965 10.521 -4.881 1.00 90.50 183 ARG A C 1
ATOM 1413 O O . ARG A 1 183 ? -4.085 10.967 -5.099 1.00 90.50 183 ARG A O 1
ATOM 1420 N N . ASN A 1 184 ? -2.631 9.242 -5.005 1.00 91.12 184 ASN A N 1
ATOM 1421 C CA . ASN A 1 184 ? -3.508 8.209 -5.537 1.00 91.12 184 ASN A CA 1
ATOM 1422 C C . ASN A 1 184 ? -3.588 7.058 -4.539 1.00 91.12 184 ASN A C 1
ATOM 1424 O O . ASN A 1 184 ? -2.649 6.818 -3.780 1.00 91.12 184 ASN A O 1
ATOM 1428 N N . THR A 1 185 ? -4.708 6.353 -4.533 1.00 93.69 185 THR A N 1
ATOM 1429 C CA . THR A 1 185 ? -4.909 5.170 -3.701 1.00 93.69 185 THR A CA 1
ATOM 1430 C C . THR A 1 185 ? -5.466 4.064 -4.551 1.00 93.69 185 THR A C 1
ATOM 1432 O O . THR A 1 185 ? -6.494 4.238 -5.201 1.00 93.69 185 THR A O 1
ATOM 1435 N N . TRP A 1 186 ? -4.800 2.925 -4.496 1.00 94.75 186 TRP A N 1
ATOM 1436 C CA . TRP A 1 186 ? -5.195 1.747 -5.234 1.00 94.75 186 TRP A CA 1
ATOM 1437 C C . TRP A 1 186 ? -5.469 0.619 -4.273 1.00 94.75 186 TRP A C 1
ATOM 1439 O O . TRP A 1 186 ? -4.724 0.443 -3.314 1.00 94.75 186 TRP A O 1
ATOM 1449 N N . GLU A 1 187 ? -6.524 -0.133 -4.524 1.00 96.50 187 GLU A N 1
ATOM 1450 C CA . GLU A 1 187 ? -6.850 -1.327 -3.767 1.00 96.50 187 GLU A CA 1
ATOM 1451 C C . GLU A 1 187 ? -6.419 -2.577 -4.529 1.00 96.50 187 GLU A C 1
ATOM 1453 O O . GLU A 1 187 ? -6.604 -2.680 -5.744 1.00 96.50 187 GLU A O 1
ATOM 1458 N N . LEU A 1 188 ? -5.866 -3.535 -3.788 1.00 95.25 188 LEU A N 1
ATOM 1459 C CA . LEU A 1 188 ? -5.663 -4.902 -4.241 1.00 95.25 188 LEU A CA 1
ATOM 1460 C C . LEU A 1 188 ? -6.786 -5.771 -3.667 1.00 95.25 188 LEU A C 1
ATOM 1462 O O . LEU A 1 188 ? -6.893 -5.933 -2.451 1.00 95.25 188 LEU A O 1
ATOM 1466 N N . VAL A 1 189 ? -7.609 -6.339 -4.544 1.00 94.50 189 VAL A N 1
ATOM 1467 C CA . VAL A 1 189 ? -8.776 -7.151 -4.189 1.00 94.50 189 VAL A CA 1
ATOM 1468 C C . VAL A 1 189 ? -8.525 -8.583 -4.625 1.00 94.50 189 VAL A C 1
ATOM 1470 O O . VAL A 1 189 ? -8.450 -8.864 -5.817 1.00 94.50 189 VAL A O 1
ATOM 1473 N N . ARG A 1 190 ? -8.396 -9.509 -3.675 1.00 89.94 190 ARG A N 1
ATOM 1474 C CA . ARG A 1 190 ? -8.317 -10.939 -3.996 1.00 89.94 190 ARG A CA 1
ATOM 1475 C C . ARG A 1 190 ? -9.699 -11.450 -4.419 1.00 89.94 190 ARG A C 1
ATOM 1477 O O . ARG A 1 190 ? -10.665 -11.202 -3.698 1.00 89.94 190 ARG A O 1
ATOM 1484 N N . ILE A 1 191 ? -9.770 -12.143 -5.556 1.00 89.06 191 ILE A N 1
ATOM 1485 C CA . ILE A 1 191 ? -10.991 -12.788 -6.073 1.00 89.06 191 ILE A CA 1
ATOM 1486 C C . ILE A 1 191 ? -11.036 -14.284 -5.764 1.00 89.06 191 ILE A C 1
ATOM 1488 O O . ILE A 1 191 ? -9.957 -14.886 -5.539 1.00 89.06 191 ILE A O 1
#

Radius of gyration: 15.99 Å; chains: 1; bounding box: 34×44×42 Å